Protein AF-A0AAN6HZF4-F1 (afdb_monomer_lite)

Organism: NCBI:txid1937702

Radius of gyration: 32.24 Å; chains: 1; bounding box: 110×64×108 Å

Sequence (329 aa):
MVSFNEAPDESIRSPLPLLNNVYRYNRVNWYTASTEGLGLKGPAIITQFLGGPSRDYDQGYIKAQPYGSSFNTFAFEVNYFDTIMKFSISAVALVAAKASAITFYASNSSTALEEFAVSGVTGWSNPQFASIYHTCNETNARMIRAGLKDSLEAAAYARARLTEYGKDDEIYERWFGNGSIYEVIGTIDWLVEASKDSLLYRCDDIDGECAANPTTYPGYHREDASGETVICDLFYTSKKPLANMCFDGSIVSTGPKHYAGIDLLHRYLHVPYMSSDGYIAEYFEELDEILDVAQTNSSFAVRNVDSFLYYIAEVYSEAVIPGGCLGDL

Structure (mmCIF, N/CA/C/O backbone):
data_AF-A0AAN6HZF4-F1
#
_entry.id   AF-A0AAN6HZF4-F1
#
loop_
_atom_site.group_PDB
_atom_site.id
_atom_site.type_symbol
_atom_site.label_atom_id
_atom_site.label_alt_id
_atom_site.label_comp_id
_atom_site.label_asym_id
_atom_site.label_entity_id
_atom_site.label_seq_id
_atom_site.pdbx_PDB_ins_code
_atom_site.Cartn_x
_atom_site.Cartn_y
_atom_site.Cartn_z
_atom_site.occupancy
_atom_site.B_iso_or_equiv
_atom_site.auth_seq_id
_atom_site.auth_comp_id
_atom_site.auth_asym_id
_atom_site.auth_atom_id
_atom_site.pdbx_PDB_model_num
ATOM 1 N N . MET A 1 1 ? 18.251 -20.181 61.424 1.00 44.09 1 MET A N 1
ATOM 2 C CA . MET A 1 1 ? 16.999 -20.953 61.570 1.00 44.09 1 MET A CA 1
ATOM 3 C C . MET A 1 1 ? 15.857 -19.978 61.781 1.00 44.09 1 MET A C 1
ATOM 5 O O . MET A 1 1 ? 15.676 -19.575 62.914 1.00 44.09 1 MET A O 1
ATOM 9 N N . VAL A 1 2 ? 15.153 -19.581 60.718 1.00 29.42 2 VAL A N 1
ATOM 10 C CA . VAL A 1 2 ? 13.704 -19.298 60.690 1.00 29.42 2 VAL A CA 1
ATOM 11 C C . VAL A 1 2 ? 13.282 -19.431 59.220 1.00 29.42 2 VAL A C 1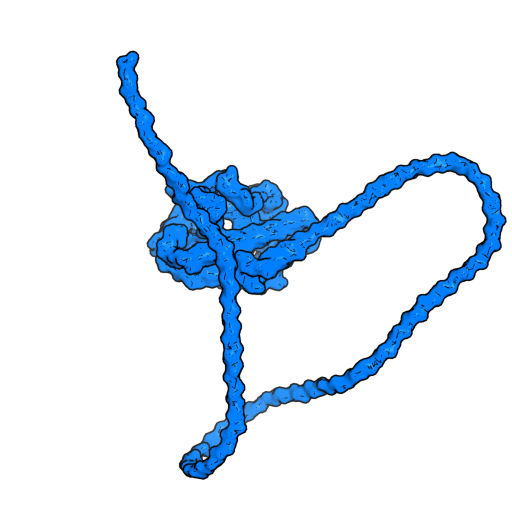
ATOM 13 O O . VAL A 1 2 ? 13.991 -18.976 58.328 1.00 29.42 2 VAL A O 1
ATOM 16 N N . SER A 1 3 ? 12.185 -20.156 59.029 1.00 28.75 3 SER A N 1
ATOM 17 C CA . SER A 1 3 ? 11.514 -20.564 57.793 1.00 28.75 3 SER A CA 1
ATOM 18 C C . SER A 1 3 ? 10.677 -19.437 57.181 1.00 28.75 3 SER A C 1
ATOM 20 O O . SER A 1 3 ? 10.137 -18.644 57.945 1.00 28.75 3 SER A O 1
ATOM 22 N N . PHE A 1 4 ? 10.479 -19.450 55.857 1.00 31.61 4 PHE A N 1
ATOM 23 C CA . PHE A 1 4 ? 9.214 -19.039 55.236 1.00 31.61 4 PHE A CA 1
ATOM 24 C C . PHE A 1 4 ? 8.915 -19.890 53.987 1.00 31.61 4 PHE A C 1
ATOM 26 O O . PHE A 1 4 ? 9.525 -19.720 52.939 1.00 31.61 4 PHE A O 1
ATOM 33 N N . ASN A 1 5 ? 7.983 -20.824 54.192 1.00 30.45 5 ASN A N 1
ATOM 34 C CA . ASN A 1 5 ? 6.834 -21.220 53.368 1.00 30.45 5 ASN A CA 1
ATOM 35 C C . ASN A 1 5 ? 6.983 -21.386 51.845 1.00 30.45 5 ASN A C 1
ATOM 37 O O . ASN A 1 5 ? 6.951 -20.421 51.087 1.00 30.45 5 ASN A O 1
ATOM 41 N N . GLU A 1 6 ? 6.929 -22.653 51.426 1.00 34.47 6 GLU A N 1
ATOM 42 C CA . GLU A 1 6 ? 6.358 -23.097 50.152 1.00 34.47 6 GLU A CA 1
ATOM 43 C C . GLU 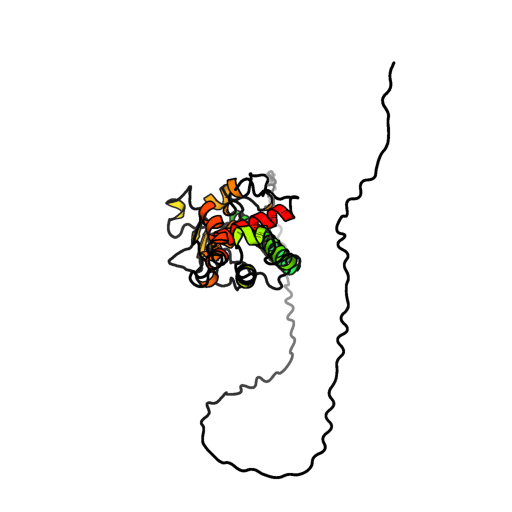A 1 6 ? 4.821 -23.152 50.237 1.00 34.47 6 GLU A C 1
ATOM 45 O O . GLU A 1 6 ? 4.259 -23.602 51.239 1.00 34.47 6 GLU A O 1
ATOM 50 N N . ALA A 1 7 ? 4.155 -22.732 49.160 1.00 36.69 7 ALA A N 1
ATOM 51 C CA . ALA A 1 7 ? 2.779 -23.068 48.784 1.00 36.69 7 ALA A CA 1
ATOM 52 C C . ALA A 1 7 ? 2.606 -22.845 47.258 1.00 36.69 7 ALA A C 1
ATOM 54 O O . ALA A 1 7 ? 3.409 -22.115 46.676 1.00 36.69 7 ALA A O 1
ATOM 55 N N . PRO A 1 8 ? 1.640 -23.514 46.598 1.00 40.09 8 PRO A N 1
ATOM 56 C CA . PRO A 1 8 ? 1.936 -24.272 45.383 1.00 40.09 8 PRO A CA 1
ATOM 57 C C . PRO A 1 8 ? 1.378 -23.702 44.066 1.00 40.09 8 PRO A C 1
ATOM 59 O O . PRO A 1 8 ? 0.510 -22.838 44.039 1.00 40.09 8 PRO A O 1
ATOM 62 N N . ASP A 1 9 ? 1.918 -24.288 42.996 1.00 35.44 9 ASP A N 1
ATOM 63 C CA . ASP A 1 9 ? 1.442 -24.441 41.615 1.00 35.44 9 ASP A CA 1
ATOM 64 C C . ASP A 1 9 ? -0.086 -24.336 41.401 1.00 35.44 9 ASP A C 1
ATOM 66 O O . ASP A 1 9 ? -0.850 -25.190 41.857 1.00 35.44 9 ASP A O 1
ATOM 70 N N . GLU A 1 10 ? -0.510 -23.328 40.629 1.00 34.62 10 GLU A N 1
ATOM 71 C CA . GLU A 1 10 ? -1.801 -23.298 39.934 1.00 34.62 10 GLU A CA 1
ATOM 72 C C . GLU A 1 10 ? -1.591 -23.068 38.430 1.00 34.62 10 GLU A C 1
ATOM 74 O O . GLU A 1 10 ? -1.448 -21.954 37.930 1.00 34.62 10 GLU A O 1
ATOM 79 N N . SER A 1 11 ? -1.576 -24.190 37.715 1.00 31.80 11 SER A N 1
ATOM 80 C CA . SER A 1 11 ? -2.191 -24.440 36.410 1.00 31.80 11 SER A CA 1
ATOM 81 C C . SER A 1 11 ? -2.339 -23.265 35.433 1.00 31.80 11 SER A C 1
ATOM 83 O O . SER A 1 11 ? -3.297 -22.491 35.453 1.00 31.80 11 SER A O 1
ATOM 85 N N . ILE A 1 12 ? -1.464 -23.302 34.434 1.00 36.44 12 ILE A N 1
ATOM 86 C CA . ILE A 1 12 ? -1.626 -22.726 33.102 1.00 36.44 12 ILE A CA 1
ATOM 87 C C . ILE A 1 12 ? -2.965 -23.184 32.491 1.00 36.44 12 ILE A C 1
ATOM 89 O O . ILE A 1 12 ? -3.177 -24.375 32.249 1.00 36.44 12 ILE A O 1
ATOM 93 N N . ARG A 1 13 ? -3.853 -22.235 32.180 1.00 31.75 13 ARG A N 1
ATOM 94 C CA . ARG A 1 13 ? -4.920 -22.403 31.182 1.00 31.75 13 ARG A CA 1
ATOM 95 C C . ARG A 1 13 ? -4.935 -21.208 30.239 1.00 31.75 13 ARG A C 1
ATOM 97 O O . ARG A 1 13 ? -5.614 -20.217 30.473 1.00 31.75 13 ARG A O 1
ATOM 104 N N . SER A 1 14 ? -4.189 -21.341 29.155 1.00 36.09 14 SER A N 1
ATOM 105 C CA . SER A 1 14 ? -4.393 -20.599 27.917 1.00 36.09 14 SER A CA 1
ATOM 106 C C . SER A 1 14 ? -5.521 -21.262 27.112 1.00 36.09 14 SER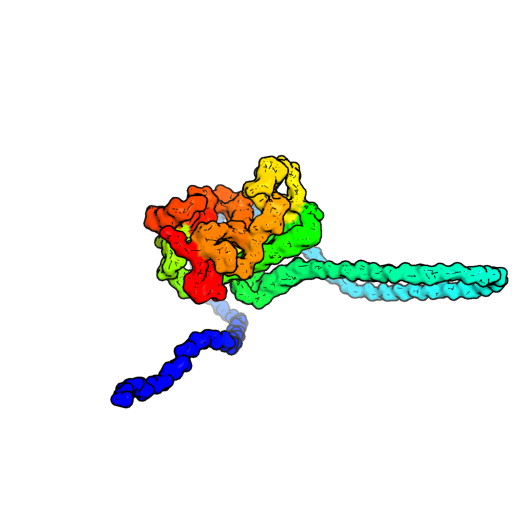 A C 1
ATOM 108 O O . SER A 1 14 ? -5.508 -22.485 26.946 1.00 36.09 14 SER A O 1
ATOM 110 N N . PRO A 1 15 ? -6.497 -20.512 26.576 1.00 33.16 15 PRO A N 1
ATOM 111 C CA . PRO A 1 15 ? -7.314 -21.003 25.482 1.00 33.16 15 PRO A CA 1
ATOM 112 C C . PRO A 1 15 ? -6.646 -20.629 24.151 1.00 33.16 15 PRO A C 1
ATOM 114 O O . PRO A 1 15 ? -6.634 -19.474 23.740 1.00 33.16 15 PRO A O 1
ATOM 117 N N . LEU A 1 16 ? -6.083 -21.634 23.482 1.00 38.75 16 LEU A N 1
ATOM 118 C CA . LEU A 1 16 ? -5.832 -21.611 22.040 1.00 38.75 16 LEU A CA 1
ATOM 119 C C . LEU A 1 16 ? -7.183 -21.610 21.299 1.00 38.75 16 LEU A C 1
ATOM 121 O O . LEU A 1 16 ? -8.041 -22.429 21.651 1.00 38.75 16 LEU A O 1
ATOM 125 N N . PRO A 1 17 ? -7.382 -20.814 20.236 1.00 37.31 17 PRO A N 1
ATOM 126 C CA . PRO A 1 17 ? -8.466 -21.062 19.299 1.00 37.31 17 PRO A CA 1
ATOM 127 C C . PRO A 1 17 ? -8.110 -22.274 18.433 1.00 37.31 17 PRO A C 1
ATOM 129 O O . PRO A 1 17 ? -7.200 -22.247 17.606 1.00 37.31 17 PRO A O 1
ATOM 132 N N . LEU A 1 18 ? -8.838 -23.368 18.643 1.00 33.16 18 LEU A N 1
ATOM 133 C CA . LEU A 1 18 ? -8.865 -24.510 17.738 1.00 33.16 18 LEU A CA 1
ATOM 134 C C . LEU A 1 18 ? -9.631 -24.119 16.468 1.00 33.16 18 LEU A C 1
ATOM 136 O O . LEU A 1 18 ? -10.845 -23.917 16.510 1.00 33.16 18 LEU A O 1
ATOM 140 N N . LEU A 1 19 ? -8.931 -24.087 15.334 1.00 37.03 19 LEU A N 1
ATOM 141 C CA . LEU A 1 19 ? -9.519 -24.162 13.996 1.00 37.03 19 LEU A CA 1
ATOM 142 C C . LEU A 1 19 ? -10.233 -25.514 13.836 1.00 37.03 19 LEU A C 1
ATOM 144 O O . LEU A 1 19 ? -9.650 -26.498 13.383 1.00 37.03 19 LEU A O 1
ATOM 148 N N . ASN A 1 20 ? -11.506 -25.576 14.229 1.00 31.38 20 ASN A N 1
ATOM 149 C CA . ASN A 1 20 ? -12.375 -26.704 13.918 1.00 31.38 20 ASN A CA 1
ATOM 150 C C . ASN A 1 20 ? -13.199 -26.398 12.666 1.00 31.38 20 ASN A C 1
ATOM 152 O O . ASN A 1 20 ? -14.184 -25.664 12.698 1.00 31.38 20 ASN A O 1
ATOM 156 N N . ASN A 1 21 ? -12.797 -27.047 11.574 1.00 35.34 21 ASN A N 1
ATOM 157 C CA . ASN A 1 21 ? -13.601 -27.269 10.382 1.00 35.34 21 ASN A CA 1
ATOM 158 C C . ASN A 1 21 ? -14.982 -27.828 10.756 1.00 35.34 21 ASN A C 1
ATOM 160 O O . ASN A 1 21 ? -15.100 -28.976 11.187 1.00 35.34 21 ASN A O 1
ATOM 164 N N . VAL A 1 22 ? -16.039 -27.055 10.509 1.00 30.86 22 VAL A N 1
ATOM 165 C CA . VAL A 1 22 ? -17.407 -27.575 10.445 1.00 30.86 22 VAL A CA 1
ATOM 166 C C . VAL A 1 22 ? -17.915 -27.394 9.021 1.00 30.86 22 VAL A C 1
ATOM 168 O O . VAL A 1 22 ? -18.481 -26.367 8.660 1.00 30.86 22 VAL A O 1
ATOM 171 N N . TYR A 1 23 ? -17.748 -28.441 8.213 1.00 31.12 23 TYR A N 1
ATOM 172 C CA . TYR A 1 23 ? -18.509 -28.620 6.982 1.00 31.12 23 TYR A CA 1
ATOM 173 C C . TYR A 1 23 ? -19.996 -28.757 7.339 1.00 31.12 23 TYR A C 1
ATOM 175 O O . TYR A 1 23 ? -20.452 -29.829 7.742 1.00 31.12 23 TYR A O 1
ATOM 183 N N . ARG A 1 24 ? -20.782 -27.686 7.180 1.00 29.70 24 ARG A N 1
ATOM 184 C CA . ARG A 1 24 ? -22.242 -27.807 7.072 1.00 29.70 24 ARG A CA 1
ATOM 185 C C . ARG A 1 24 ? -22.619 -27.959 5.604 1.00 29.70 24 ARG A C 1
ATOM 187 O O . ARG A 1 24 ? -22.623 -27.002 4.841 1.00 29.70 24 ARG A O 1
ATOM 194 N N . TYR A 1 25 ? -22.973 -29.187 5.236 1.00 27.08 25 TYR A N 1
ATOM 195 C CA . TYR A 1 25 ? -23.724 -29.493 4.023 1.00 27.08 25 TYR A CA 1
ATOM 196 C C . TYR A 1 25 ? -25.057 -28.729 4.032 1.00 27.08 25 TYR A C 1
ATOM 198 O O . TYR A 1 25 ? -25.969 -29.083 4.783 1.00 27.08 25 TYR A O 1
ATOM 206 N N . ASN A 1 26 ? -25.204 -27.724 3.168 1.00 29.44 26 ASN A N 1
ATOM 207 C CA . ASN A 1 26 ? -26.518 -27.188 2.831 1.00 29.44 26 ASN A CA 1
ATOM 208 C C . ASN A 1 26 ? -27.171 -28.094 1.781 1.00 29.44 26 ASN A C 1
ATOM 210 O O . ASN A 1 26 ? -26.765 -28.143 0.621 1.00 29.44 26 ASN A O 1
ATOM 214 N N . ARG A 1 27 ? -28.203 -28.829 2.210 1.00 26.70 27 ARG A N 1
ATOM 215 C CA . ARG A 1 27 ? -29.160 -29.495 1.321 1.00 26.70 27 ARG A CA 1
ATOM 216 C C . ARG A 1 27 ? -29.981 -28.424 0.603 1.00 26.70 27 ARG A C 1
ATOM 218 O O . ARG A 1 27 ? -30.815 -27.770 1.222 1.00 26.70 27 ARG A O 1
ATOM 225 N N . VAL A 1 28 ? -29.766 -28.278 -0.700 1.00 28.56 28 VAL A N 1
ATOM 226 C CA . VAL A 1 28 ? -30.665 -27.535 -1.588 1.00 28.56 28 VAL A CA 1
ATOM 227 C C . VAL A 1 28 ? -31.880 -28.421 -1.865 1.00 28.56 28 VAL A C 1
ATOM 229 O O . VAL A 1 28 ? -31.771 -29.444 -2.540 1.00 28.56 28 VAL A O 1
ATOM 232 N N . ASN A 1 29 ? -33.036 -28.050 -1.311 1.00 26.30 29 ASN A N 1
ATOM 233 C CA . ASN A 1 29 ? -34.317 -28.628 -1.707 1.00 26.30 29 ASN A CA 1
ATOM 234 C C . ASN A 1 29 ? -34.772 -27.963 -3.007 1.00 26.30 29 ASN A C 1
ATOM 236 O O . ASN A 1 29 ? -35.080 -26.773 -3.037 1.00 26.30 29 ASN A O 1
ATOM 240 N N . TRP A 1 30 ? -34.824 -28.756 -4.071 1.00 25.97 30 TRP A N 1
ATOM 241 C CA . TRP A 1 30 ? -35.459 -28.397 -5.330 1.00 25.97 30 TRP A CA 1
ATOM 242 C C . TRP A 1 30 ? -36.979 -28.475 -5.162 1.00 25.97 30 TRP A C 1
ATOM 244 O O . TRP A 1 30 ? -37.512 -29.555 -4.917 1.00 25.97 30 TRP A O 1
ATOM 254 N N . TYR A 1 31 ? -37.683 -27.354 -5.318 1.00 27.58 31 TYR A N 1
ATOM 255 C CA . TYR A 1 31 ? -39.117 -27.373 -5.598 1.00 27.58 31 TYR A CA 1
ATOM 256 C C . TYR A 1 31 ? -39.317 -27.254 -7.109 1.00 27.58 31 TYR A C 1
ATOM 258 O O . TYR A 1 31 ? -39.069 -26.212 -7.710 1.00 27.58 31 TYR A O 1
ATOM 266 N N . THR A 1 32 ? -39.760 -28.347 -7.724 1.00 29.91 32 THR A N 1
ATOM 267 C CA . THR A 1 32 ? -40.289 -28.380 -9.088 1.00 29.91 32 THR A CA 1
ATOM 268 C C . THR A 1 32 ? -41.723 -27.854 -9.081 1.00 29.91 32 THR A C 1
ATOM 270 O O . THR A 1 32 ? -42.594 -28.466 -8.466 1.00 29.91 32 THR A O 1
ATOM 273 N N . ALA A 1 33 ? -41.986 -26.742 -9.771 1.00 29.02 33 ALA A N 1
ATOM 274 C CA . ALA A 1 33 ? -43.347 -26.288 -10.050 1.00 29.02 33 ALA A CA 1
ATOM 275 C C . ALA A 1 33 ? -43.872 -26.999 -11.307 1.00 29.02 33 ALA A C 1
ATOM 277 O O . ALA A 1 33 ? -43.337 -26.822 -12.402 1.00 29.02 33 ALA A O 1
ATOM 278 N N . SER A 1 34 ? -44.902 -27.827 -11.135 1.00 27.73 34 SER A N 1
ATOM 279 C CA . SER A 1 34 ? -45.641 -28.486 -12.210 1.00 27.73 34 SER A CA 1
ATOM 280 C C . SER A 1 34 ? -46.669 -27.540 -12.831 1.00 27.73 34 SER A C 1
ATOM 282 O O . SER A 1 34 ? -47.425 -26.874 -12.125 1.00 27.73 34 SER A O 1
ATOM 284 N N . THR A 1 35 ? -46.738 -27.525 -14.158 1.00 29.91 35 THR A N 1
ATOM 285 C CA . THR A 1 35 ? -47.794 -26.866 -14.930 1.00 29.91 35 THR A CA 1
ATOM 286 C C . THR A 1 35 ? -49.077 -27.692 -14.911 1.00 29.91 35 THR A C 1
ATOM 288 O O . THR A 1 35 ? -49.128 -28.751 -15.532 1.00 29.91 35 THR A O 1
ATOM 291 N N . GLU A 1 36 ? -50.129 -27.169 -14.289 1.00 32.62 36 GLU A N 1
ATOM 292 C CA . GLU A 1 36 ? -51.509 -27.573 -14.561 1.00 32.62 36 GLU A CA 1
ATOM 293 C C . GLU A 1 36 ? -52.326 -26.335 -14.935 1.00 32.62 36 GLU A C 1
ATOM 295 O O . GLU A 1 36 ? -52.399 -25.355 -14.195 1.00 32.62 36 GLU A O 1
ATOM 300 N N . GLY A 1 37 ? -52.894 -26.369 -16.139 1.00 28.27 37 GLY A N 1
ATOM 301 C CA . GLY A 1 37 ? -53.805 -25.353 -16.636 1.00 28.27 37 GLY A CA 1
ATOM 302 C C . GLY A 1 37 ? -55.251 -25.734 -16.370 1.00 28.27 37 GLY A C 1
ATOM 303 O O . GLY A 1 37 ? -55.625 -26.878 -16.582 1.00 28.27 37 GLY A O 1
ATOM 304 N N . LEU A 1 38 ? -56.076 -24.751 -16.017 1.00 32.28 38 LEU A N 1
ATOM 305 C CA . LEU A 1 38 ? -57.521 -24.759 -16.232 1.00 32.28 38 LEU A CA 1
ATOM 306 C C . LEU A 1 38 ? -57.975 -23.306 -16.423 1.00 32.28 38 LEU A C 1
ATOM 308 O O . LEU A 1 38 ? -57.686 -22.436 -15.606 1.00 32.28 38 LEU A O 1
ATOM 312 N N . GLY A 1 39 ? -58.644 -23.038 -17.545 1.00 27.47 39 GLY A N 1
ATOM 313 C CA . GLY A 1 39 ? -59.206 -21.727 -17.860 1.00 27.47 39 GLY A CA 1
ATOM 314 C C . GLY A 1 39 ? -60.565 -21.479 -17.202 1.00 27.47 39 GLY A C 1
ATOM 315 O O . GLY A 1 39 ? -61.190 -22.406 -16.699 1.00 27.47 39 GLY A O 1
ATOM 316 N N . LEU A 1 40 ? -61.035 -20.226 -17.278 1.00 30.23 40 LEU A N 1
ATOM 317 C CA . LEU A 1 40 ? -62.327 -19.808 -17.860 1.00 30.23 40 LEU A CA 1
ATOM 318 C C . LEU A 1 40 ? -62.657 -18.323 -17.533 1.00 30.23 40 LEU A C 1
ATOM 320 O O . LEU A 1 40 ? -62.813 -17.950 -16.380 1.00 30.23 40 LEU A O 1
ATOM 324 N N . LYS A 1 41 ? -62.857 -17.540 -18.610 1.00 30.44 41 LYS A N 1
ATOM 325 C CA . LYS A 1 41 ? -63.897 -16.504 -18.872 1.00 30.44 41 LYS A CA 1
ATOM 326 C C . LYS A 1 41 ? -64.022 -15.204 -18.023 1.00 30.44 41 LYS A C 1
ATOM 328 O O . LYS A 1 41 ? -64.823 -15.163 -17.105 1.00 30.44 41 LYS A O 1
ATOM 333 N N . GLY A 1 42 ? -63.404 -14.121 -18.544 1.00 29.27 42 GLY A N 1
ATOM 334 C CA . GLY A 1 42 ? -63.953 -12.775 -18.914 1.00 29.27 42 GLY A CA 1
ATOM 335 C C . GLY A 1 42 ? -64.619 -11.830 -17.875 1.00 29.27 42 GLY A C 1
ATOM 336 O O . GLY A 1 42 ? -64.913 -12.272 -16.774 1.00 29.27 42 GLY A O 1
ATOM 337 N N . PRO A 1 43 ? -64.964 -10.555 -18.225 1.00 40.94 43 PRO A N 1
ATOM 338 C CA . PRO A 1 43 ? -64.612 -9.761 -19.417 1.00 40.94 43 PRO A CA 1
ATOM 339 C C . PRO A 1 43 ? -64.012 -8.342 -19.152 1.00 40.94 43 PRO A C 1
ATOM 341 O O . PRO A 1 43 ? -64.235 -7.724 -18.121 1.00 40.94 43 PRO A O 1
ATOM 344 N N . ALA A 1 44 ? -63.308 -7.846 -20.181 1.00 29.67 44 ALA A N 1
ATOM 345 C CA . ALA A 1 44 ? -63.183 -6.469 -20.701 1.00 29.67 44 ALA A CA 1
ATOM 346 C C . ALA A 1 44 ? -63.014 -5.242 -19.773 1.00 29.67 44 ALA A C 1
ATOM 348 O O . ALA A 1 44 ? -63.970 -4.816 -19.138 1.00 29.67 44 ALA A O 1
ATOM 349 N N . ILE A 1 45 ? -61.896 -4.515 -19.958 1.00 29.22 45 ILE A N 1
ATOM 350 C CA . ILE A 1 45 ? -61.911 -3.058 -20.209 1.00 29.22 45 ILE A CA 1
ATOM 351 C C . ILE A 1 45 ? -60.939 -2.738 -21.357 1.00 29.22 45 ILE A C 1
ATOM 353 O O . ILE A 1 45 ? -59.800 -3.195 -21.383 1.00 29.22 45 ILE A O 1
ATOM 357 N N . ILE A 1 46 ? -61.451 -1.975 -22.321 1.00 28.25 46 ILE A N 1
ATOM 358 C CA . ILE A 1 46 ? -60.782 -1.420 -23.498 1.00 28.25 46 ILE A CA 1
ATOM 359 C C . ILE A 1 46 ? -60.193 -0.058 -23.120 1.00 28.25 46 ILE A C 1
ATOM 361 O O . ILE A 1 46 ? -60.954 0.810 -22.700 1.00 28.25 46 ILE A O 1
ATOM 365 N N . THR A 1 47 ? -58.911 0.172 -23.415 1.00 31.44 47 THR A N 1
ATOM 366 C CA . THR A 1 47 ? -58.454 1.485 -23.898 1.00 31.44 47 THR A CA 1
ATOM 367 C C . THR A 1 47 ? -57.320 1.306 -24.906 1.00 31.44 47 THR A C 1
ATOM 369 O O . THR A 1 47 ? -56.517 0.381 -24.825 1.00 31.44 47 THR A O 1
ATOM 372 N N . GLN A 1 48 ? -57.340 2.166 -25.912 1.00 30.97 48 GLN A N 1
ATOM 373 C CA . GLN A 1 48 ? -56.729 2.047 -27.228 1.00 30.97 48 GLN A CA 1
ATOM 374 C C . GLN A 1 48 ? -55.557 3.035 -27.388 1.00 30.97 48 GLN A C 1
ATOM 376 O O . GLN A 1 48 ? -55.685 4.156 -26.910 1.00 30.97 48 GLN A O 1
ATOM 381 N N . PHE A 1 49 ? -54.539 2.627 -28.171 1.00 27.34 49 PHE A N 1
ATOM 382 C CA . PHE A 1 49 ? -53.589 3.428 -28.988 1.00 27.34 49 PHE A CA 1
ATOM 383 C C . PHE A 1 49 ? -52.656 4.429 -28.249 1.00 27.34 49 PHE A C 1
ATOM 385 O O . PHE A 1 49 ? -53.053 5.067 -27.291 1.00 27.34 49 PHE A O 1
ATOM 392 N N . LEU A 1 50 ? -51.373 4.635 -28.584 1.00 30.30 50 LEU A N 1
ATOM 393 C CA . LEU A 1 50 ? -50.635 4.772 -29.857 1.00 30.30 50 LEU A CA 1
ATOM 394 C C . LEU A 1 50 ? -49.163 4.338 -29.596 1.00 30.30 50 LEU A C 1
ATOM 396 O O . LEU A 1 50 ? -48.645 4.625 -28.526 1.00 30.30 50 LEU A O 1
ATOM 400 N N . GLY A 1 51 ? -48.478 3.550 -30.432 1.00 28.05 51 GLY A N 1
ATOM 401 C CA . GLY A 1 51 ? -47.753 4.011 -31.629 1.00 28.05 51 GLY A CA 1
ATOM 402 C C . GLY A 1 51 ? -46.222 3.932 -31.412 1.00 28.05 51 GLY A C 1
ATOM 403 O O . GLY A 1 51 ? -45.705 4.633 -30.555 1.00 28.05 51 GLY A O 1
ATOM 404 N N . GLY A 1 52 ? -45.528 3.041 -32.143 1.00 26.48 52 GLY A N 1
ATOM 405 C CA . GLY A 1 52 ? -44.076 2.753 -32.048 1.00 26.48 52 GLY A CA 1
ATOM 406 C C . GLY A 1 52 ? -43.142 3.823 -32.669 1.00 26.48 52 GLY A C 1
ATOM 407 O O . GLY A 1 52 ? -43.557 4.978 -32.719 1.00 26.48 52 GLY A O 1
ATOM 408 N N . PRO A 1 53 ? -41.919 3.504 -33.177 1.00 36.12 53 PRO A N 1
ATOM 409 C CA . PRO A 1 53 ? -41.454 2.198 -33.653 1.00 36.12 53 PRO A CA 1
ATOM 410 C C . PRO A 1 53 ? -40.117 1.677 -33.080 1.00 36.12 53 PRO A C 1
ATOM 412 O O . PRO A 1 53 ? -39.271 2.389 -32.545 1.00 36.12 53 PRO A O 1
ATOM 415 N N . SER A 1 54 ? -39.985 0.372 -33.289 1.00 28.28 54 SER A N 1
ATOM 416 C CA . SER A 1 54 ? -38.878 -0.560 -33.106 1.00 28.28 54 SER A CA 1
ATOM 417 C C . SER A 1 54 ? -37.641 -0.283 -33.971 1.00 28.28 54 SER A C 1
ATOM 419 O O . SER A 1 54 ? -37.750 0.227 -35.087 1.00 28.28 54 SER A O 1
ATOM 421 N N . ARG A 1 55 ? -36.476 -0.752 -33.503 1.00 32.44 55 ARG A N 1
ATOM 422 C CA . ARG A 1 55 ? -35.356 -1.161 -34.362 1.00 32.44 55 ARG A CA 1
ATOM 423 C C . ARG A 1 55 ? -34.927 -2.587 -34.028 1.00 32.44 55 ARG A C 1
ATOM 425 O O . ARG A 1 55 ? -34.853 -2.961 -32.860 1.00 32.44 55 ARG A O 1
ATOM 432 N N . ASP A 1 56 ? -34.727 -3.331 -35.106 1.00 28.84 56 ASP A N 1
ATOM 433 C CA . ASP A 1 56 ? -34.522 -4.768 -35.218 1.00 28.84 56 ASP A CA 1
ATOM 434 C C . ASP A 1 56 ? -33.260 -5.288 -34.518 1.00 28.84 56 ASP A C 1
ATOM 436 O O . ASP A 1 56 ? -32.187 -4.692 -34.609 1.00 28.84 56 ASP A O 1
ATOM 440 N N . TYR A 1 57 ? -33.405 -6.456 -33.889 1.00 30.31 57 TYR A N 1
ATOM 441 C CA . TYR A 1 57 ? -32.317 -7.378 -33.573 1.00 30.31 57 TYR A CA 1
ATOM 442 C C . TYR A 1 57 ? -32.353 -8.513 -34.597 1.00 30.31 57 TYR A C 1
ATOM 444 O O . TYR A 1 57 ? -33.320 -9.274 -34.645 1.00 30.31 57 TYR A O 1
ATOM 452 N N . ASP A 1 58 ? -31.296 -8.622 -35.397 1.00 30.80 58 ASP A N 1
ATOM 453 C CA . ASP A 1 58 ? -31.136 -9.681 -36.388 1.00 30.80 58 ASP A CA 1
ATOM 454 C C . ASP A 1 58 ? -30.586 -10.953 -35.716 1.00 30.80 58 ASP A C 1
ATOM 456 O O . ASP A 1 58 ? -29.544 -10.940 -35.054 1.00 30.80 58 ASP A O 1
ATOM 460 N N . GLN A 1 59 ? -31.322 -12.058 -35.856 1.00 31.11 59 GLN A N 1
ATOM 461 C CA . GLN A 1 59 ? -30.972 -13.384 -35.348 1.00 31.11 59 GLN A CA 1
ATOM 462 C C . GLN A 1 59 ? -30.104 -14.136 -36.367 1.00 31.11 59 GLN A C 1
ATOM 464 O O . GLN A 1 59 ? -30.595 -14.623 -37.385 1.00 31.11 59 GLN A O 1
ATOM 469 N N . GLY A 1 60 ? -28.820 -14.314 -36.053 1.00 28.56 60 GLY A N 1
ATOM 470 C CA . GLY A 1 60 ? -27.922 -15.220 -36.770 1.00 28.56 60 GLY A CA 1
ATOM 471 C C . GLY A 1 60 ? -27.922 -16.625 -36.162 1.00 28.56 60 GLY A C 1
ATOM 472 O O . GLY A 1 60 ? -27.314 -16.860 -35.122 1.00 28.56 60 GLY A O 1
ATOM 473 N N . TYR A 1 61 ? -28.583 -17.572 -36.828 1.00 28.92 61 TYR A N 1
ATOM 474 C CA . TYR A 1 61 ? -28.541 -19.005 -36.522 1.00 28.92 61 TYR A CA 1
ATOM 475 C C . TYR A 1 61 ? -27.183 -19.615 -36.916 1.00 28.92 61 TYR A C 1
ATOM 477 O O . TYR A 1 61 ? -26.847 -19.650 -38.100 1.00 28.92 61 TYR A O 1
ATOM 485 N N . ILE A 1 62 ? -26.443 -20.189 -35.960 1.00 30.42 62 ILE A N 1
ATOM 486 C CA . ILE A 1 62 ? -25.294 -21.065 -36.243 1.00 30.42 62 ILE A CA 1
ATOM 487 C C . ILE A 1 62 ? -25.755 -22.524 -36.163 1.00 30.42 62 ILE A C 1
ATOM 489 O O . ILE A 1 62 ? -26.124 -23.032 -35.105 1.00 30.42 62 ILE A O 1
ATOM 493 N N . LYS A 1 63 ? -25.741 -23.202 -37.317 1.00 29.98 63 LYS A N 1
ATOM 494 C CA . LYS A 1 63 ? -25.929 -24.651 -37.442 1.00 29.98 63 LYS A CA 1
ATOM 495 C C . LYS A 1 63 ? -24.653 -25.385 -37.025 1.00 29.98 63 LYS A C 1
ATOM 497 O O . LYS A 1 63 ? -23.589 -25.132 -37.579 1.00 29.98 63 LYS A O 1
ATOM 502 N N . ALA A 1 64 ? -24.799 -26.357 -36.130 1.00 28.05 64 ALA A N 1
ATOM 503 C CA . ALA A 1 64 ? -23.799 -27.382 -35.855 1.00 28.05 64 ALA A CA 1
ATOM 504 C C . ALA A 1 64 ? -23.901 -28.542 -36.869 1.00 28.05 64 ALA A C 1
ATOM 506 O O . ALA A 1 64 ? -25.000 -29.016 -37.175 1.00 28.05 64 ALA A O 1
ATOM 507 N N . GLN A 1 65 ? -22.754 -29.033 -37.345 1.00 30.58 65 GLN A N 1
ATOM 508 C CA . GLN A 1 65 ? -22.592 -30.347 -37.983 1.00 30.58 65 GLN A CA 1
ATOM 509 C C . GLN A 1 65 ? -21.240 -30.975 -37.564 1.00 30.58 65 GLN A C 1
ATOM 511 O O . GLN A 1 65 ? -20.323 -30.229 -37.217 1.00 30.58 65 GLN A O 1
ATOM 516 N N . PRO A 1 66 ? -21.119 -32.319 -37.543 1.00 36.28 66 PRO A N 1
ATOM 517 C CA . PRO A 1 66 ? -20.203 -33.038 -36.654 1.00 36.28 66 PRO A CA 1
ATOM 518 C C . PRO A 1 66 ? -18.988 -33.701 -37.340 1.00 36.28 66 PRO A C 1
ATOM 520 O O . PRO A 1 66 ? -18.990 -33.938 -38.542 1.00 36.28 66 PRO A O 1
ATOM 523 N N . TYR A 1 67 ? -17.996 -34.034 -36.499 1.00 29.70 67 TYR A N 1
ATOM 524 C CA . TYR A 1 67 ? -16.984 -35.109 -36.557 1.00 29.70 67 TYR A CA 1
ATOM 525 C C . TYR A 1 67 ? -16.457 -35.624 -37.915 1.00 29.70 67 TYR A C 1
ATOM 527 O O . TYR A 1 67 ? -17.165 -36.267 -38.683 1.00 29.70 67 TYR A O 1
ATOM 535 N N . GLY A 1 68 ? -15.132 -35.536 -38.086 1.00 28.31 68 GLY A N 1
ATOM 536 C CA . GLY A 1 68 ? -14.370 -36.302 -39.076 1.00 28.31 68 GLY A CA 1
ATOM 537 C C . GLY A 1 68 ? -12.891 -36.404 -38.696 1.00 28.31 68 GLY A C 1
ATOM 538 O O . GLY A 1 68 ? -12.144 -35.440 -38.801 1.00 28.31 68 GLY A O 1
ATOM 539 N N . SER A 1 69 ? -12.492 -37.576 -38.213 1.00 30.97 69 SER A N 1
ATOM 540 C CA . SER A 1 69 ? -11.138 -37.983 -37.828 1.00 30.97 69 SER A CA 1
ATOM 541 C C . SER A 1 69 ? -10.241 -38.297 -39.031 1.00 30.97 69 SER A C 1
ATOM 543 O O . SER A 1 69 ? -10.650 -39.067 -39.898 1.00 30.97 69 SER A O 1
ATOM 545 N N . SER A 1 70 ? -8.982 -37.852 -39.012 1.00 30.64 70 SER A N 1
ATOM 546 C CA . SER A 1 70 ? -7.903 -38.474 -39.796 1.00 30.64 70 SER A CA 1
ATOM 547 C C . SER A 1 70 ? -6.540 -38.239 -39.136 1.00 30.64 70 SER A C 1
ATOM 549 O O . SER A 1 70 ? -6.025 -37.122 -39.130 1.00 30.64 70 SER A O 1
ATOM 551 N N . PHE A 1 71 ? -5.971 -39.307 -38.575 1.00 30.83 71 PHE A N 1
ATOM 552 C CA . PHE A 1 71 ? -4.580 -39.391 -38.135 1.00 30.83 71 PHE A CA 1
ATOM 553 C C . PHE A 1 71 ? -3.692 -39.677 -39.353 1.00 30.83 71 PHE A C 1
ATOM 555 O O . PHE A 1 71 ? -3.921 -40.668 -40.040 1.00 30.83 71 PHE A O 1
ATOM 562 N N . ASN A 1 72 ? -2.670 -38.851 -39.595 1.00 31.83 72 ASN A N 1
ATOM 563 C CA . ASN A 1 72 ? -1.593 -39.161 -40.538 1.00 31.83 72 ASN A CA 1
ATOM 564 C C . ASN A 1 72 ? -0.315 -39.473 -39.756 1.00 31.83 72 ASN A C 1
ATOM 566 O O . ASN A 1 72 ? 0.280 -38.602 -39.124 1.00 31.83 72 ASN A O 1
ATOM 570 N N . THR A 1 73 ? 0.084 -40.739 -39.800 1.00 30.05 73 THR A N 1
ATOM 571 C CA . THR A 1 73 ? 1.353 -41.255 -39.289 1.00 30.05 73 THR A CA 1
ATOM 572 C C . THR A 1 73 ? 2.416 -41.066 -40.371 1.00 30.05 73 THR A C 1
ATOM 574 O O . THR A 1 73 ? 2.308 -41.651 -41.445 1.00 30.05 73 THR A O 1
ATOM 577 N N . PHE A 1 74 ? 3.441 -40.254 -40.110 1.00 30.42 74 PHE A N 1
ATOM 578 C CA . PHE A 1 74 ? 4.624 -40.163 -40.968 1.00 30.42 74 PHE A CA 1
ATOM 579 C C . PHE A 1 74 ? 5.693 -41.131 -40.454 1.00 30.42 74 PHE A C 1
ATOM 581 O O . PHE A 1 74 ? 6.242 -40.940 -39.370 1.00 30.42 74 PHE A O 1
ATOM 588 N N . ALA A 1 75 ? 5.972 -42.177 -41.231 1.00 30.27 75 ALA A N 1
ATOM 589 C CA . ALA A 1 75 ? 7.132 -43.040 -41.056 1.00 30.27 75 ALA A CA 1
ATOM 590 C C . ALA A 1 75 ? 8.313 -42.449 -41.844 1.00 30.27 75 ALA A C 1
ATOM 592 O O . ALA A 1 75 ? 8.189 -42.186 -43.038 1.00 30.27 75 ALA A O 1
ATOM 593 N N . PHE A 1 76 ? 9.446 -42.234 -41.174 1.00 29.25 76 PHE A N 1
ATOM 594 C CA . PHE A 1 76 ? 10.722 -41.912 -41.811 1.00 29.25 76 PHE A CA 1
ATOM 595 C C . PHE A 1 76 ? 11.547 -43.198 -41.931 1.00 29.25 76 PHE A C 1
ATOM 597 O O . PHE A 1 76 ? 11.963 -43.769 -40.924 1.00 29.25 76 PHE A O 1
ATOM 604 N N . GLU A 1 77 ? 11.782 -43.648 -43.162 1.00 29.48 77 GLU A N 1
ATOM 605 C CA . GLU A 1 77 ? 12.802 -44.646 -43.489 1.00 29.48 77 GLU A CA 1
ATOM 606 C C . GLU A 1 77 ? 14.171 -43.958 -43.573 1.00 29.48 77 GLU A C 1
ATOM 608 O O . GLU A 1 77 ? 14.333 -42.960 -44.278 1.00 29.48 77 GLU A O 1
ATOM 613 N N . VAL A 1 78 ? 15.172 -44.492 -42.870 1.00 31.86 78 VAL A N 1
ATOM 614 C CA . VAL A 1 78 ? 16.569 -44.053 -42.983 1.00 31.86 78 VAL A CA 1
ATOM 615 C C . VAL A 1 78 ? 17.357 -45.183 -43.637 1.00 31.86 78 VAL A C 1
ATOM 617 O O . VAL A 1 78 ? 17.540 -46.245 -43.045 1.00 31.86 78 VAL A O 1
ATOM 620 N N . ASN A 1 79 ? 17.800 -44.960 -44.875 1.00 33.12 79 ASN A N 1
ATOM 621 C CA . ASN A 1 79 ? 18.650 -45.892 -45.609 1.00 33.12 79 ASN A CA 1
ATOM 622 C C . ASN A 1 79 ? 20.107 -45.782 -45.138 1.00 33.12 79 ASN A C 1
ATOM 624 O O . ASN A 1 79 ? 20.694 -44.701 -45.107 1.00 33.12 79 ASN A O 1
ATOM 628 N N . TYR A 1 80 ? 20.671 -46.935 -44.792 1.00 32.75 80 TYR A N 1
ATOM 629 C CA . TYR A 1 80 ? 22.037 -47.152 -44.335 1.00 32.75 80 TYR A CA 1
ATOM 630 C C . TYR A 1 80 ? 22.935 -47.424 -45.553 1.00 32.75 80 TYR A C 1
ATOM 632 O O . TYR A 1 80 ? 22.700 -48.385 -46.284 1.00 32.75 80 TYR A O 1
ATOM 640 N N . PHE A 1 81 ? 23.948 -46.587 -45.789 1.00 38.34 81 PHE A N 1
ATOM 641 C CA . PHE A 1 81 ? 25.008 -46.856 -46.765 1.00 38.34 81 PHE A CA 1
ATOM 642 C C . PHE A 1 81 ? 26.370 -46.822 -46.067 1.00 38.34 81 PHE A C 1
ATOM 644 O O . PHE A 1 81 ? 26.830 -45.779 -45.606 1.00 38.34 81 PHE A O 1
ATOM 651 N N . ASP A 1 82 ? 26.995 -47.998 -46.008 1.00 35.81 82 ASP A N 1
ATOM 652 C CA . ASP A 1 82 ? 28.360 -48.233 -45.551 1.00 35.81 82 ASP A CA 1
ATOM 653 C C . ASP A 1 82 ? 29.381 -47.604 -46.508 1.00 35.81 82 ASP A C 1
ATOM 655 O O . ASP A 1 82 ? 29.400 -47.891 -47.706 1.00 35.81 82 ASP A O 1
ATOM 659 N N . THR A 1 83 ? 30.321 -46.819 -45.981 1.00 38.72 83 THR A N 1
ATOM 660 C CA . THR A 1 83 ? 31.638 -46.647 -46.612 1.00 38.72 83 THR A CA 1
ATOM 661 C C . THR A 1 83 ? 32.702 -46.469 -45.533 1.00 38.72 83 THR A C 1
ATOM 663 O O . THR A 1 83 ? 32.732 -45.489 -44.793 1.00 38.72 83 THR A O 1
ATOM 666 N N . ILE A 1 84 ? 33.582 -47.465 -45.446 1.00 41.50 84 ILE A N 1
ATOM 667 C CA . ILE A 1 84 ? 34.686 -47.568 -44.493 1.00 41.50 84 ILE A CA 1
ATOM 668 C C . ILE A 1 84 ? 35.800 -46.601 -44.911 1.00 41.50 84 ILE A C 1
ATOM 670 O O . ILE A 1 84 ? 36.471 -46.824 -45.917 1.00 41.50 84 ILE A O 1
ATOM 674 N N . MET A 1 85 ? 36.048 -45.565 -44.108 1.00 37.41 85 MET A N 1
ATOM 675 C CA . MET A 1 85 ? 37.231 -44.707 -44.222 1.00 37.41 85 MET A CA 1
ATOM 676 C C . MET A 1 85 ? 38.075 -44.856 -42.954 1.00 37.41 85 MET A C 1
ATOM 678 O O . MET A 1 85 ? 37.673 -44.469 -41.859 1.00 37.41 85 MET A O 1
ATOM 682 N N . LYS A 1 86 ? 39.247 -45.481 -43.101 1.00 41.28 86 LYS A N 1
ATOM 683 C CA . LYS A 1 86 ? 40.234 -45.652 -42.031 1.00 41.28 86 LYS A CA 1
ATOM 684 C C . LYS A 1 86 ? 40.930 -44.313 -41.777 1.00 41.28 86 LYS A C 1
ATOM 686 O O . LYS A 1 86 ? 41.760 -43.907 -42.585 1.00 41.28 86 LYS A O 1
ATOM 691 N N . PHE A 1 87 ? 40.633 -43.668 -40.652 1.00 37.84 87 PHE A N 1
ATOM 692 C CA . PHE A 1 87 ? 41.403 -42.531 -40.146 1.00 37.84 87 PHE A CA 1
ATOM 693 C C . PHE A 1 87 ? 42.177 -42.919 -38.885 1.00 37.84 87 PHE A C 1
ATOM 695 O O . PHE A 1 87 ? 41.645 -43.520 -37.954 1.00 37.84 87 PHE A O 1
ATOM 702 N N . SER A 1 88 ? 43.467 -42.592 -38.912 1.00 42.44 88 SER A N 1
ATOM 703 C CA . SER A 1 88 ? 44.434 -42.779 -37.834 1.00 42.44 88 SER A CA 1
ATOM 704 C C . SER A 1 88 ? 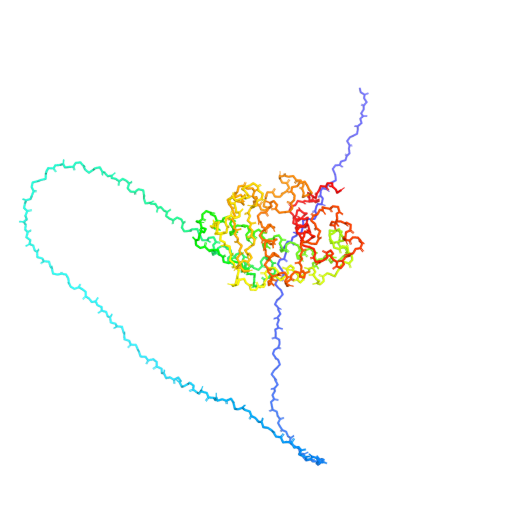44.037 -41.929 -36.623 1.00 42.44 88 SER A C 1
ATOM 706 O O . SER A 1 88 ? 43.906 -40.711 -36.743 1.00 42.44 88 SER A O 1
ATOM 708 N N . ILE A 1 89 ? 43.821 -42.557 -35.466 1.00 43.62 89 ILE A N 1
ATOM 709 C CA . ILE A 1 89 ? 43.421 -41.870 -34.233 1.00 43.62 89 ILE A CA 1
ATOM 710 C C . ILE A 1 89 ? 44.687 -41.357 -33.538 1.00 43.62 89 ILE A C 1
ATOM 712 O O . ILE A 1 89 ? 45.321 -42.073 -32.765 1.00 43.62 89 ILE A O 1
ATOM 716 N N . SER A 1 90 ? 45.057 -40.104 -33.804 1.00 46.34 90 SER A N 1
ATOM 717 C CA . SER A 1 90 ? 45.876 -39.337 -32.861 1.00 46.34 90 SER A CA 1
ATOM 718 C C . SER A 1 90 ? 45.022 -39.042 -31.632 1.00 46.34 90 SER A C 1
ATOM 720 O O . SER A 1 90 ? 43.947 -38.454 -31.748 1.00 46.34 90 SER A O 1
ATOM 722 N N . ALA A 1 91 ? 45.484 -39.471 -30.458 1.00 48.06 91 ALA A N 1
ATOM 723 C CA . ALA A 1 91 ? 44.826 -39.232 -29.181 1.00 48.06 91 ALA A CA 1
ATOM 724 C C . ALA A 1 91 ? 44.800 -37.726 -28.864 1.00 48.06 91 ALA A C 1
ATOM 726 O O . ALA A 1 91 ? 45.742 -37.173 -28.301 1.00 48.06 91 ALA A O 1
ATOM 727 N N . VAL A 1 92 ? 43.711 -37.055 -29.239 1.00 49.75 92 VAL A N 1
ATOM 728 C CA . VAL A 1 92 ? 43.366 -35.734 -28.714 1.00 49.75 92 VAL A CA 1
ATOM 729 C C . VAL A 1 92 ? 42.714 -35.967 -27.357 1.00 49.75 92 VAL A C 1
ATOM 731 O O . VAL A 1 92 ? 41.683 -36.632 -27.260 1.00 49.75 92 VAL A O 1
ATOM 734 N N . ALA A 1 93 ? 43.341 -35.458 -26.300 1.00 51.69 93 ALA A N 1
ATOM 735 C CA . ALA A 1 93 ? 42.760 -35.455 -24.968 1.00 51.69 93 ALA A CA 1
ATOM 736 C C . ALA A 1 93 ? 41.418 -34.705 -25.011 1.00 51.69 93 ALA A C 1
ATOM 738 O O . ALA A 1 93 ? 41.386 -33.487 -25.188 1.00 51.69 93 ALA A O 1
ATOM 739 N N . LEU A 1 94 ? 40.308 -35.433 -24.860 1.00 44.97 94 LEU A N 1
ATOM 740 C CA . LEU A 1 94 ? 39.015 -34.831 -24.559 1.00 44.97 94 LEU A CA 1
ATOM 741 C C . LEU A 1 94 ? 39.120 -34.194 -23.174 1.00 44.97 94 LEU A C 1
ATOM 743 O O . LEU A 1 94 ? 38.978 -34.862 -22.150 1.00 44.97 94 LEU A O 1
ATOM 747 N N . VAL A 1 95 ? 39.357 -32.885 -23.136 1.00 48.19 95 VAL A N 1
ATOM 748 C CA . VAL A 1 95 ? 38.962 -32.083 -21.983 1.00 48.19 95 VAL A CA 1
ATOM 749 C C . VAL A 1 95 ? 37.442 -32.152 -21.965 1.00 48.19 95 VAL A C 1
ATOM 751 O O . VAL A 1 95 ? 36.773 -31.498 -22.762 1.00 48.19 95 VAL A O 1
ATOM 754 N N . ALA A 1 96 ? 36.893 -33.014 -21.110 1.00 55.41 96 ALA A N 1
ATOM 755 C CA . ALA A 1 96 ? 35.474 -33.021 -20.817 1.00 55.41 96 ALA A CA 1
ATOM 756 C C . ALA A 1 96 ? 35.134 -31.655 -20.214 1.00 55.41 96 ALA A C 1
ATOM 758 O O . ALA A 1 96 ? 35.311 -31.427 -19.016 1.00 55.41 96 ALA A O 1
ATOM 759 N N . ALA A 1 97 ? 34.692 -30.723 -21.057 1.00 54.69 97 ALA A N 1
ATOM 760 C CA . ALA A 1 97 ? 34.009 -29.536 -20.596 1.00 54.69 97 ALA A CA 1
ATOM 761 C C . ALA A 1 97 ? 32.788 -30.047 -19.832 1.00 54.69 97 ALA A C 1
ATOM 763 O O . ALA A 1 97 ? 31.830 -30.543 -20.425 1.00 54.69 97 ALA A O 1
ATOM 764 N N . LYS A 1 98 ? 32.853 -29.998 -18.499 1.00 47.12 98 LYS A N 1
ATOM 765 C CA . LYS A 1 98 ? 31.662 -30.096 -17.666 1.00 47.12 98 LYS A CA 1
ATOM 766 C C . LYS A 1 98 ? 30.814 -28.887 -18.037 1.00 47.12 98 LYS A C 1
ATOM 768 O O . LYS A 1 98 ? 30.984 -27.811 -17.473 1.00 47.12 98 LYS A O 1
ATOM 773 N N . ALA A 1 99 ? 29.951 -29.051 -19.034 1.00 53.91 99 ALA A N 1
ATOM 774 C CA . ALA A 1 99 ? 28.811 -28.185 -19.211 1.00 53.91 99 ALA A CA 1
ATOM 775 C C . ALA A 1 99 ? 27.975 -28.382 -17.948 1.00 53.91 99 ALA A C 1
ATOM 777 O O . ALA A 1 99 ? 27.222 -29.347 -17.828 1.00 53.91 99 ALA A O 1
ATOM 778 N N . SER A 1 100 ? 28.192 -27.525 -16.953 1.00 53.44 100 SER A N 1
ATOM 779 C CA . SER A 1 100 ? 27.200 -27.314 -15.915 1.00 53.44 100 SER A CA 1
ATOM 780 C C . SER A 1 100 ? 25.948 -26.902 -16.671 1.00 53.44 100 SER A C 1
ATOM 782 O O . SER A 1 100 ? 25.896 -25.798 -17.210 1.00 53.44 100 SER A O 1
ATOM 784 N N . ALA A 1 101 ? 24.993 -27.822 -16.815 1.00 53.91 101 ALA A N 1
ATOM 785 C CA . ALA A 1 101 ? 23.672 -27.468 -17.291 1.00 53.91 101 ALA A CA 1
ATOM 786 C C . ALA A 1 101 ? 23.214 -26.327 -16.383 1.00 53.91 101 ALA A C 1
ATOM 788 O O . ALA A 1 101 ? 23.115 -26.504 -15.168 1.00 53.91 101 ALA A O 1
ATOM 789 N N . ILE A 1 102 ? 23.059 -25.132 -16.951 1.00 42.25 102 ILE A N 1
ATOM 790 C CA . ILE A 1 102 ? 22.439 -24.026 -16.240 1.00 42.25 102 ILE A CA 1
ATOM 791 C C . ILE A 1 102 ? 21.012 -24.505 -16.015 1.00 42.25 102 ILE A C 1
ATOM 793 O O . ILE A 1 102 ? 20.202 -24.526 -16.940 1.00 42.25 102 ILE A O 1
ATOM 797 N N . THR A 1 103 ? 20.735 -24.998 -14.812 1.00 42.34 103 THR A N 1
ATOM 798 C CA . THR A 1 103 ? 19.373 -25.289 -14.395 1.00 42.34 103 THR A CA 1
ATOM 799 C C . THR A 1 103 ? 18.661 -23.948 -14.360 1.00 42.34 103 THR A C 1
ATOM 801 O O . THR A 1 103 ? 18.821 -23.173 -13.419 1.00 42.34 103 THR A O 1
ATOM 804 N N . PHE A 1 104 ? 17.914 -23.641 -15.418 1.00 44.38 104 PHE A N 1
ATOM 805 C CA . PHE A 1 104 ? 16.945 -22.562 -15.386 1.00 44.38 104 PHE A CA 1
ATOM 806 C C . PHE A 1 104 ? 15.859 -22.992 -14.402 1.00 44.38 104 PHE A C 1
ATOM 808 O O . PHE A 1 104 ? 14.970 -23.771 -14.739 1.00 44.38 104 PHE A O 1
ATOM 815 N N . TYR A 1 105 ? 15.957 -22.526 -13.159 1.00 44.88 105 TYR A N 1
ATOM 816 C CA . TYR A 1 105 ? 14.805 -22.514 -12.274 1.00 44.88 105 TYR A CA 1
ATOM 817 C C . TYR A 1 105 ? 13.832 -21.498 -12.866 1.00 44.88 105 TYR A C 1
ATOM 819 O O . TYR A 1 105 ? 13.974 -20.298 -12.641 1.00 44.88 105 TYR A O 1
ATOM 827 N N . ALA A 1 106 ? 12.881 -21.971 -13.673 1.00 45.66 106 ALA A N 1
ATOM 828 C CA . ALA A 1 106 ? 11.708 -21.178 -13.995 1.00 45.66 106 ALA A CA 1
ATOM 829 C C . ALA A 1 106 ? 11.043 -20.835 -12.657 1.00 45.66 106 ALA A C 1
ATOM 831 O O . ALA A 1 106 ? 10.513 -21.703 -11.963 1.00 45.66 106 ALA A O 1
ATOM 832 N N . SER A 1 107 ? 11.180 -19.580 -12.237 1.00 51.84 107 SER A N 1
ATOM 833 C CA . SER A 1 107 ? 10.527 -19.076 -11.040 1.00 51.84 107 SER A CA 1
ATOM 834 C C . SER A 1 107 ? 9.033 -19.051 -11.345 1.00 51.84 107 SER A C 1
ATOM 836 O O . SER A 1 107 ? 8.533 -18.189 -12.060 1.00 51.84 107 SER A O 1
ATOM 838 N N . ASN A 1 108 ? 8.308 -20.031 -10.811 1.00 60.53 108 ASN A N 1
ATOM 839 C CA . ASN A 1 108 ? 6.854 -20.142 -10.934 1.00 60.53 108 ASN A CA 1
ATOM 840 C C . ASN A 1 108 ? 6.145 -19.146 -9.990 1.00 60.53 108 ASN A C 1
ATOM 842 O O . ASN A 1 108 ? 5.124 -19.432 -9.378 1.00 60.53 108 ASN A O 1
ATOM 846 N N . SER A 1 109 ? 6.735 -17.966 -9.786 1.00 63.00 109 SER A N 1
ATOM 847 C CA . SER A 1 109 ? 6.231 -16.982 -8.826 1.00 63.00 109 SER A CA 1
ATOM 848 C C . SER A 1 109 ? 4.853 -16.452 -9.222 1.00 63.00 109 SER A C 1
ATOM 850 O O . SER A 1 109 ? 4.049 -16.205 -8.328 1.00 63.00 109 SER A O 1
ATOM 852 N N . SER A 1 110 ? 4.552 -16.367 -10.525 1.00 69.19 110 SER A N 1
ATOM 853 C CA . SER A 1 110 ? 3.204 -16.066 -11.026 1.00 69.19 110 SER A CA 1
ATOM 854 C C . SER A 1 110 ? 2.201 -17.164 -10.666 1.00 69.19 110 SER A C 1
ATOM 856 O O . SER A 1 110 ? 1.173 -16.863 -10.077 1.00 69.19 110 SER A O 1
ATOM 858 N N . THR A 1 111 ? 2.521 -18.444 -10.901 1.00 73.00 111 THR A N 1
ATOM 859 C CA . THR A 1 111 ? 1.600 -19.541 -10.541 1.00 73.00 111 THR A CA 1
ATOM 860 C C . THR A 1 111 ? 1.409 -19.642 -9.034 1.00 73.00 111 THR A C 1
ATOM 862 O O . THR A 1 111 ? 0.336 -19.986 -8.569 1.00 73.00 111 THR A O 1
ATOM 865 N N . ALA A 1 112 ? 2.439 -19.325 -8.248 1.00 73.19 112 ALA A N 1
ATOM 866 C CA . ALA A 1 112 ? 2.339 -19.308 -6.796 1.00 73.19 112 ALA A CA 1
ATOM 867 C C . ALA A 1 112 ? 1.531 -18.101 -6.277 1.00 73.19 112 ALA A C 1
ATOM 869 O O . ALA A 1 112 ? 1.059 -18.131 -5.143 1.00 73.19 112 ALA A O 1
ATOM 870 N N . LEU A 1 113 ? 1.457 -17.003 -7.037 1.00 75.06 113 LEU A N 1
ATOM 871 C CA . LEU A 1 113 ? 0.586 -15.859 -6.746 1.00 75.06 113 LEU A CA 1
ATOM 872 C C . LEU A 1 113 ? -0.871 -16.220 -7.052 1.00 75.06 113 LEU A C 1
ATOM 874 O O . LEU A 1 113 ? -1.734 -16.007 -6.208 1.00 75.06 113 LEU A O 1
ATOM 878 N N . GLU A 1 114 ? -1.111 -16.866 -8.193 1.00 74.69 114 GLU A N 1
ATOM 879 C CA . GLU A 1 114 ? -2.418 -17.423 -8.558 1.00 74.69 114 GLU A CA 1
ATOM 880 C C . GLU A 1 114 ? -2.893 -18.490 -7.559 1.00 74.69 114 GLU A C 1
ATOM 882 O O . GLU A 1 114 ? -4.035 -18.461 -7.118 1.00 74.69 114 GLU A O 1
ATOM 887 N N . GLU A 1 115 ? -2.023 -19.407 -7.132 1.00 76.69 115 GLU A N 1
ATOM 888 C CA . GLU A 1 115 ? -2.365 -20.439 -6.145 1.00 76.69 115 GLU A CA 1
ATOM 889 C C . GLU A 1 115 ? -2.744 -19.830 -4.790 1.00 76.69 115 GLU A C 1
ATOM 891 O O . GLU A 1 115 ? -3.736 -20.235 -4.182 1.00 76.69 115 GLU A O 1
ATOM 896 N N . PHE A 1 116 ? -1.995 -18.821 -4.333 1.00 75.44 116 PHE A N 1
ATOM 897 C CA . PHE A 1 116 ? -2.310 -18.107 -3.096 1.00 75.44 116 PHE A CA 1
ATOM 898 C C . PHE A 1 116 ? -3.669 -17.401 -3.193 1.00 75.44 116 PHE A C 1
ATOM 900 O O . PHE A 1 116 ? -4.487 -17.523 -2.283 1.00 75.44 116 PHE A O 1
ATOM 907 N N . ALA A 1 117 ? -3.950 -16.761 -4.329 1.00 69.06 117 ALA A N 1
ATOM 908 C CA . ALA A 1 117 ? -5.241 -16.152 -4.630 1.00 69.06 117 ALA A CA 1
ATOM 909 C C . ALA A 1 117 ? -6.410 -17.154 -4.625 1.00 69.06 117 ALA A C 1
ATOM 911 O O . ALA A 1 117 ? -7.459 -16.879 -4.049 1.00 69.06 117 ALA A O 1
ATOM 912 N N . VAL A 1 118 ? -6.232 -18.330 -5.233 1.00 67.75 118 VAL A N 1
ATOM 913 C CA . VAL A 1 118 ? -7.287 -19.353 -5.372 1.00 67.75 118 VAL A CA 1
ATOM 914 C C . VAL A 1 118 ? -7.502 -20.157 -4.085 1.00 67.75 118 VAL A C 1
ATOM 916 O O . VAL A 1 118 ? -8.546 -20.785 -3.912 1.00 67.75 118 VAL A O 1
ATOM 919 N N . SER A 1 119 ? -6.551 -20.123 -3.149 1.00 66.31 119 SER A N 1
ATOM 920 C CA . SER A 1 119 ? -6.623 -20.888 -1.898 1.00 66.31 119 SER A CA 1
ATOM 921 C C . SER A 1 119 ? -7.829 -20.535 -1.010 1.00 66.31 119 SER A C 1
ATOM 923 O O . SER A 1 119 ? -8.148 -21.291 -0.092 1.00 66.31 119 SER A O 1
ATOM 925 N N . GLY A 1 120 ? -8.498 -19.399 -1.256 1.00 62.22 120 GLY A N 1
ATOM 926 C CA . GLY A 1 120 ? -9.625 -18.906 -0.457 1.00 62.22 120 GLY A CA 1
ATOM 927 C C . GLY A 1 120 ? -9.232 -18.474 0.960 1.00 62.22 120 GLY A C 1
ATOM 928 O O . GLY A 1 120 ? -10.089 -18.030 1.721 1.00 62.22 120 GLY A O 1
ATOM 929 N N . VAL A 1 121 ? -7.942 -18.569 1.305 1.00 64.88 121 VAL A N 1
ATOM 930 C CA . VAL A 1 121 ? -7.377 -18.221 2.617 1.00 64.88 121 VAL A CA 1
ATOM 931 C C . VAL A 1 121 ? -7.611 -16.748 2.951 1.00 64.88 121 VAL A C 1
ATOM 933 O O . VAL A 1 121 ? -7.765 -16.396 4.114 1.00 64.88 121 VAL A O 1
ATOM 936 N N . THR A 1 122 ? -7.693 -15.896 1.933 1.00 75.81 122 THR A N 1
ATOM 937 C CA . THR A 1 122 ? -7.815 -14.441 2.071 1.00 75.81 122 THR A CA 1
ATOM 938 C C . THR A 1 122 ? -9.271 -13.964 2.109 1.00 75.81 122 THR A C 1
ATOM 940 O O . THR A 1 122 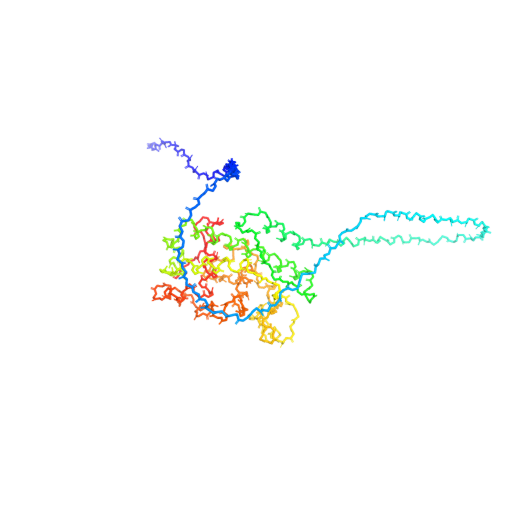? -9.534 -12.806 2.408 1.00 75.81 122 THR A O 1
ATOM 943 N N . GLY A 1 123 ? -10.240 -14.849 1.836 1.00 81.25 123 GLY A N 1
ATOM 944 C CA . GLY A 1 123 ? -11.672 -14.537 1.889 1.00 81.25 123 GLY A CA 1
ATOM 945 C C . GLY A 1 123 ? -12.255 -13.842 0.651 1.00 81.25 123 GLY A C 1
ATOM 946 O O . GLY A 1 123 ? -13.463 -13.598 0.633 1.00 81.25 123 GLY A O 1
ATOM 947 N N . TRP A 1 124 ? -11.446 -13.568 -0.379 1.00 89.38 124 TRP A N 1
ATOM 948 C CA . TRP A 1 124 ? -11.906 -13.095 -1.691 1.00 89.38 124 TRP A CA 1
ATOM 949 C C . TRP A 1 124 ? -11.974 -14.221 -2.710 1.00 89.38 124 TRP A C 1
ATOM 951 O O . TRP A 1 124 ? -11.214 -15.187 -2.653 1.00 89.38 124 TRP A O 1
ATOM 961 N N . SER A 1 125 ? -12.895 -14.081 -3.659 1.00 84.69 125 SER A N 1
ATOM 962 C CA . SER A 1 125 ? -13.101 -15.089 -4.702 1.00 84.69 125 SER A CA 1
ATOM 963 C C . SER A 1 125 ? -12.259 -14.829 -5.946 1.00 84.69 125 SER A C 1
ATOM 965 O O . SER A 1 125 ? -11.980 -15.765 -6.694 1.00 84.69 125 SER A O 1
ATOM 967 N N . ASN A 1 126 ? -11.866 -13.571 -6.169 1.00 87.44 126 ASN A N 1
ATOM 968 C CA . ASN A 1 126 ? -11.193 -13.161 -7.394 1.00 87.44 126 ASN A CA 1
ATOM 969 C C . ASN A 1 126 ? -10.199 -12.000 -7.175 1.00 87.44 126 ASN A C 1
ATOM 971 O O . ASN A 1 126 ? -10.344 -10.954 -7.814 1.00 87.44 126 ASN A O 1
ATOM 975 N N . PRO A 1 127 ? -9.184 -12.141 -6.302 1.00 92.00 127 PRO A N 1
ATOM 976 C CA . PRO A 1 127 ? -8.163 -11.106 -6.157 1.00 92.00 127 PRO A CA 1
ATOM 977 C C . PRO A 1 127 ? -7.411 -10.899 -7.483 1.00 92.00 127 PRO A C 1
ATOM 979 O O . PRO A 1 127 ? -7.096 -11.856 -8.191 1.00 92.00 127 PRO A O 1
ATOM 982 N N . GLN A 1 128 ? -7.143 -9.641 -7.821 1.00 93.50 128 GLN A N 1
ATOM 983 C CA . GLN A 1 128 ? -6.514 -9.218 -9.069 1.00 93.50 128 GLN A CA 1
ATOM 984 C C . GLN A 1 128 ? -5.154 -8.575 -8.800 1.00 93.50 128 GLN A C 1
ATOM 986 O O . GLN A 1 128 ? -4.960 -7.880 -7.804 1.00 93.50 128 GLN A O 1
ATOM 991 N N . PHE A 1 129 ? -4.222 -8.746 -9.736 1.00 94.25 129 PHE A N 1
ATOM 992 C CA . PHE A 1 129 ? -2.875 -8.191 -9.637 1.00 94.25 129 PHE A CA 1
ATOM 993 C C . PHE A 1 129 ? -2.492 -7.465 -10.919 1.00 94.25 129 PHE A C 1
ATOM 995 O O . PHE A 1 129 ? -2.786 -7.931 -12.017 1.00 94.25 129 PHE A O 1
ATOM 1002 N N . ALA A 1 130 ? -1.802 -6.335 -10.774 1.00 94.56 130 ALA A N 1
ATOM 1003 C CA . ALA A 1 130 ? -1.251 -5.610 -11.912 1.00 94.56 130 ALA A CA 1
ATOM 1004 C C . ALA A 1 130 ? -0.218 -6.451 -12.675 1.00 94.56 130 ALA A C 1
ATOM 1006 O O . ALA A 1 130 ? 0.550 -7.224 -12.091 1.00 94.56 130 ALA A O 1
ATOM 1007 N N . SER A 1 131 ? -0.170 -6.252 -13.990 1.00 95.25 131 SER A N 1
ATOM 1008 C CA . SER A 1 131 ? 0.822 -6.898 -14.842 1.00 95.25 131 SER A CA 1
ATOM 1009 C C . SER A 1 131 ? 2.220 -6.342 -14.566 1.00 95.25 131 SER A C 1
ATOM 1011 O O . SER A 1 131 ? 2.385 -5.163 -14.268 1.00 95.25 131 SER A O 1
ATOM 1013 N N . ILE A 1 132 ? 3.251 -7.177 -14.705 1.00 97.25 132 ILE A N 1
ATOM 1014 C CA . ILE A 1 132 ? 4.653 -6.745 -14.618 1.00 97.25 132 ILE A CA 1
ATOM 1015 C C . ILE A 1 132 ? 5.229 -6.732 -16.031 1.00 97.25 132 ILE A C 1
ATOM 1017 O O . ILE A 1 132 ? 5.283 -7.767 -16.698 1.00 97.25 132 ILE A O 1
ATOM 1021 N N . TYR A 1 133 ? 5.651 -5.560 -16.491 1.00 96.56 133 TYR A N 1
ATOM 1022 C CA . TYR A 1 133 ? 6.194 -5.352 -17.823 1.00 96.56 133 TYR A CA 1
ATOM 1023 C C . TYR A 1 133 ? 7.571 -6.002 -17.989 1.00 96.56 133 TYR A C 1
ATOM 1025 O O . TYR A 1 133 ? 8.348 -6.132 -17.042 1.00 96.56 133 TYR A O 1
ATOM 1033 N N . HIS A 1 134 ? 7.914 -6.367 -19.225 1.00 95.50 134 HIS A N 1
ATOM 1034 C CA . HIS A 1 134 ? 9.141 -7.108 -19.549 1.00 95.50 134 HIS A CA 1
ATOM 1035 C C . HIS A 1 134 ? 10.444 -6.328 -19.294 1.00 95.50 134 HIS A C 1
ATOM 1037 O O . HIS A 1 134 ? 11.528 -6.904 -19.327 1.00 95.50 134 HIS A O 1
ATOM 1043 N N . THR A 1 135 ? 10.349 -5.025 -19.033 1.00 97.75 135 THR A N 1
ATOM 1044 C CA . THR A 1 135 ? 11.465 -4.175 -18.591 1.00 97.75 135 THR A CA 1
ATOM 1045 C C . THR A 1 135 ? 11.971 -4.560 -17.200 1.00 97.75 135 THR A C 1
ATOM 1047 O O . THR A 1 135 ? 13.091 -4.228 -16.828 1.00 97.75 135 THR A O 1
ATOM 1050 N N . CYS A 1 136 ? 11.158 -5.269 -16.416 1.00 97.69 136 CYS A N 1
ATOM 1051 C CA . CYS A 1 136 ? 11.566 -5.842 -15.146 1.00 97.69 136 CYS A CA 1
ATOM 1052 C C . CYS A 1 136 ? 12.282 -7.172 -15.382 1.00 97.69 136 CYS A C 1
ATOM 1054 O O . CYS A 1 136 ? 11.695 -8.124 -15.896 1.00 97.69 136 CYS A O 1
ATOM 1056 N N . ASN A 1 137 ? 13.549 -7.264 -14.969 1.00 95.75 137 ASN A N 1
ATOM 1057 C CA . ASN A 1 137 ? 14.243 -8.550 -14.952 1.00 95.75 137 ASN A CA 1
ATOM 1058 C C . ASN A 1 137 ? 13.564 -9.525 -13.963 1.00 95.75 137 ASN A C 1
ATOM 1060 O O . ASN A 1 137 ? 12.772 -9.121 -13.110 1.00 95.75 137 ASN A O 1
ATOM 1064 N N . GLU A 1 138 ? 13.895 -10.816 -14.041 1.00 95.06 138 GLU A N 1
ATOM 1065 C CA . GLU A 1 138 ? 13.219 -11.828 -13.216 1.00 95.06 138 GLU A CA 1
ATOM 1066 C C . GLU A 1 138 ? 13.433 -11.627 -11.705 1.00 95.06 138 GLU A C 1
ATOM 1068 O O . GLU A 1 138 ? 12.541 -11.925 -10.917 1.00 95.06 138 GLU A O 1
ATOM 1073 N N . THR A 1 139 ? 14.572 -11.083 -11.270 1.00 95.81 139 THR A N 1
ATOM 1074 C CA . THR A 1 139 ? 14.803 -10.770 -9.848 1.00 95.81 139 THR A CA 1
ATOM 1075 C C . THR A 1 139 ? 13.842 -9.686 -9.365 1.00 95.81 139 THR A C 1
ATOM 1077 O O . THR A 1 139 ? 13.170 -9.872 -8.349 1.00 95.81 139 THR A O 1
ATOM 1080 N N . ASN A 1 140 ? 13.718 -8.602 -10.128 1.00 97.31 140 ASN A N 1
ATOM 1081 C CA . ASN A 1 140 ? 12.811 -7.495 -9.845 1.00 97.31 140 ASN A CA 1
ATOM 1082 C C . ASN A 1 140 ? 11.353 -7.973 -9.854 1.00 97.31 140 ASN A C 1
ATOM 1084 O O . ASN A 1 140 ? 10.606 -7.736 -8.904 1.00 97.31 140 ASN A O 1
ATOM 1088 N N . ALA A 1 141 ? 10.970 -8.740 -10.879 1.00 96.62 141 ALA A N 1
ATOM 1089 C CA . ALA A 1 141 ? 9.629 -9.298 -10.998 1.00 96.62 141 ALA A CA 1
ATOM 1090 C C . ALA A 1 141 ? 9.276 -10.219 -9.817 1.00 96.62 141 ALA A C 1
ATOM 1092 O O . ALA A 1 141 ? 8.159 -10.169 -9.306 1.00 96.62 141 ALA A O 1
ATOM 1093 N N . ARG A 1 142 ? 10.225 -11.027 -9.323 1.00 95.56 142 ARG A N 1
ATOM 1094 C CA . ARG A 1 142 ? 10.019 -11.861 -8.127 1.00 95.56 142 ARG A CA 1
ATOM 1095 C C . ARG A 1 142 ? 9.774 -11.037 -6.869 1.00 95.56 142 ARG A C 1
ATOM 1097 O O . ARG A 1 142 ? 8.919 -11.425 -6.078 1.00 95.56 142 ARG A O 1
ATOM 1104 N N . MET A 1 143 ? 10.497 -9.934 -6.680 1.00 97.12 143 MET A N 1
ATOM 1105 C CA . MET A 1 143 ? 10.294 -9.050 -5.528 1.00 97.12 143 MET A CA 1
ATOM 1106 C C . MET A 1 143 ? 8.931 -8.359 -5.578 1.00 97.12 143 MET A C 1
ATOM 1108 O O . MET A 1 143 ? 8.225 -8.360 -4.574 1.00 97.12 143 MET A O 1
ATOM 1112 N N . ILE A 1 144 ? 8.520 -7.861 -6.749 1.00 98.00 144 ILE A N 1
ATOM 1113 C CA . ILE A 1 144 ? 7.184 -7.275 -6.929 1.00 98.00 144 ILE A CA 1
ATOM 1114 C C . ILE A 1 144 ? 6.103 -8.324 -6.642 1.00 98.00 144 ILE A C 1
ATOM 1116 O O . ILE A 1 144 ? 5.196 -8.064 -5.861 1.00 98.00 144 ILE A O 1
ATOM 1120 N N . ARG A 1 145 ? 6.209 -9.541 -7.196 1.00 96.62 145 ARG A N 1
ATOM 1121 C CA . ARG A 1 145 ? 5.231 -10.616 -6.933 1.00 96.62 145 ARG A CA 1
ATOM 1122 C C . ARG A 1 145 ? 5.172 -11.015 -5.460 1.00 96.62 145 ARG A C 1
ATOM 1124 O O . ARG A 1 145 ? 4.088 -11.316 -4.979 1.00 96.62 145 ARG A O 1
ATOM 1131 N N . ALA A 1 146 ? 6.304 -11.038 -4.755 1.00 96.31 146 ALA A N 1
ATOM 1132 C CA . ALA A 1 146 ? 6.321 -11.283 -3.314 1.00 96.31 146 ALA A CA 1
ATOM 1133 C C . ALA A 1 146 ? 5.578 -10.168 -2.563 1.00 96.31 146 ALA A C 1
ATOM 1135 O O . ALA A 1 146 ? 4.665 -10.465 -1.804 1.00 96.31 146 ALA A O 1
ATOM 1136 N N . GLY A 1 147 ? 5.868 -8.901 -2.874 1.00 97.31 147 GLY A N 1
ATOM 1137 C CA . GLY A 1 147 ? 5.131 -7.768 -2.317 1.00 97.31 147 GLY A CA 1
ATOM 1138 C C . GLY A 1 147 ? 3.630 -7.810 -2.635 1.00 97.31 147 GLY A C 1
ATOM 1139 O O . GLY A 1 147 ? 2.814 -7.498 -1.780 1.00 97.31 147 GLY A O 1
ATOM 1140 N N . LEU A 1 148 ? 3.221 -8.261 -3.823 1.00 96.56 148 LEU A N 1
ATOM 1141 C CA . LEU A 1 148 ? 1.799 -8.425 -4.157 1.00 96.56 148 LEU A CA 1
ATOM 1142 C C . LEU A 1 148 ? 1.110 -9.521 -3.327 1.00 96.56 148 LEU A C 1
ATOM 1144 O O . LEU A 1 148 ? -0.061 -9.369 -2.983 1.00 96.56 148 LEU A O 1
ATOM 1148 N N . LYS A 1 149 ? 1.818 -10.594 -2.950 1.00 95.50 149 LYS A N 1
ATOM 1149 C CA . LYS A 1 149 ? 1.286 -11.572 -1.980 1.00 95.50 149 LYS A CA 1
ATOM 1150 C C . LYS A 1 149 ? 1.120 -10.948 -0.607 1.00 95.50 149 LYS A C 1
ATOM 1152 O O . LYS A 1 149 ? 0.045 -11.061 -0.030 1.00 95.50 149 LYS A O 1
ATOM 1157 N N . ASP A 1 150 ? 2.152 -10.248 -0.147 1.00 96.81 150 ASP A N 1
ATOM 1158 C CA . ASP A 1 150 ? 2.139 -9.527 1.124 1.00 96.81 150 ASP A CA 1
ATOM 1159 C C . ASP A 1 150 ? 0.985 -8.505 1.167 1.00 96.81 150 ASP A C 1
ATOM 1161 O O . ASP A 1 150 ? 0.308 -8.361 2.178 1.00 96.81 150 ASP A O 1
ATOM 1165 N N . SER A 1 151 ? 0.713 -7.832 0.044 1.00 97.25 151 SER A N 1
ATOM 1166 C CA . SER A 1 151 ? -0.410 -6.895 -0.115 1.00 97.25 151 SER A CA 1
ATOM 1167 C C . SER A 1 151 ? -1.748 -7.580 0.162 1.00 97.25 151 SER A C 1
ATOM 1169 O O . SER A 1 151 ? -2.570 -7.074 0.923 1.00 97.25 151 SER A O 1
ATOM 1171 N N . LEU A 1 152 ? -1.960 -8.746 -0.457 1.00 96.44 152 LEU A N 1
ATOM 1172 C CA . LEU A 1 152 ? -3.187 -9.519 -0.307 1.00 96.44 152 LEU A CA 1
ATOM 1173 C C . LEU A 1 152 ? -3.331 -10.078 1.117 1.00 96.44 152 LEU A C 1
ATOM 1175 O O . LEU A 1 152 ? -4.433 -10.079 1.658 1.00 96.44 152 LEU A O 1
ATOM 1179 N N . GLU A 1 153 ? -2.235 -10.525 1.728 1.00 95.44 153 GLU A N 1
ATOM 1180 C CA . GLU A 1 153 ? -2.215 -10.979 3.120 1.00 95.44 153 GLU A CA 1
ATOM 1181 C C . GLU A 1 153 ? -2.590 -9.848 4.088 1.00 95.44 153 GLU A C 1
ATOM 1183 O O . GLU A 1 153 ? -3.538 -9.993 4.859 1.00 95.44 153 GLU A O 1
ATOM 1188 N N . ALA A 1 154 ? -1.912 -8.699 4.010 1.00 97.62 154 ALA A N 1
ATOM 1189 C CA . ALA A 1 154 ? -2.185 -7.556 4.879 1.00 97.62 154 ALA A CA 1
ATOM 1190 C C . ALA A 1 154 ? -3.631 -7.054 4.725 1.00 97.62 154 ALA A C 1
ATOM 1192 O O . ALA A 1 154 ? -4.324 -6.822 5.718 1.00 97.62 154 ALA A O 1
ATOM 1193 N N . ALA A 1 155 ? -4.119 -6.954 3.484 1.00 98.00 155 ALA A N 1
ATOM 1194 C CA . ALA A 1 155 ? -5.504 -6.588 3.210 1.00 98.00 155 ALA A CA 1
ATOM 1195 C C . ALA A 1 155 ? -6.494 -7.607 3.801 1.00 98.00 155 ALA A C 1
ATOM 1197 O O . ALA A 1 155 ? -7.535 -7.207 4.325 1.00 98.00 155 ALA A O 1
ATOM 1198 N N . ALA A 1 156 ? -6.192 -8.910 3.739 1.00 96.62 156 ALA A N 1
ATOM 1199 C CA . ALA A 1 156 ? -7.056 -9.953 4.293 1.00 96.62 156 ALA A CA 1
ATOM 1200 C C . ALA A 1 156 ? -7.217 -9.805 5.810 1.00 96.62 156 ALA A C 1
ATOM 1202 O O . ALA A 1 156 ? -8.340 -9.866 6.311 1.00 96.62 156 ALA A O 1
ATOM 1203 N N . TYR A 1 157 ? -6.121 -9.550 6.532 1.00 96.75 157 TYR A N 1
ATOM 1204 C CA . TYR A 1 157 ? -6.162 -9.279 7.971 1.00 96.75 157 TYR A CA 1
ATOM 1205 C C . TYR A 1 157 ? -6.963 -8.014 8.292 1.00 96.75 157 TYR A C 1
ATOM 1207 O O . TYR A 1 157 ? -7.841 -8.053 9.156 1.00 96.75 157 TYR A O 1
ATOM 1215 N N . ALA A 1 158 ? -6.723 -6.925 7.555 1.00 98.06 158 ALA A N 1
ATOM 1216 C CA . ALA A 1 158 ? -7.462 -5.671 7.697 1.00 98.06 158 ALA A CA 1
ATOM 1217 C C . ALA A 1 158 ? -8.975 -5.876 7.518 1.00 98.06 158 ALA A C 1
ATOM 1219 O O . ALA A 1 158 ? -9.771 -5.506 8.381 1.00 98.06 158 ALA A O 1
ATOM 1220 N N . ARG A 1 159 ? -9.383 -6.548 6.435 1.00 97.56 159 ARG A N 1
ATOM 1221 C CA . ARG A 1 159 ? -10.790 -6.871 6.172 1.00 97.56 159 ARG A CA 1
ATOM 1222 C C . ARG A 1 159 ? -11.384 -7.777 7.245 1.00 97.56 159 ARG A C 1
ATOM 1224 O O . ARG A 1 159 ? -12.503 -7.523 7.685 1.00 97.56 159 ARG A O 1
ATOM 1231 N N . ALA A 1 160 ? -10.662 -8.817 7.663 1.00 95.81 160 ALA A N 1
ATOM 1232 C CA . ALA A 1 160 ? -11.132 -9.753 8.679 1.00 95.81 160 ALA A CA 1
ATOM 1233 C C . ALA A 1 160 ? -11.422 -9.036 10.004 1.00 95.81 160 ALA A C 1
ATOM 1235 O O . ALA A 1 160 ? -12.539 -9.149 10.516 1.00 95.81 160 ALA A O 1
ATOM 1236 N N . ARG A 1 161 ? -10.478 -8.221 10.498 1.00 96.31 161 ARG A N 1
ATOM 1237 C CA . ARG A 1 161 ? -10.670 -7.430 11.721 1.00 96.31 161 ARG A CA 1
ATOM 1238 C C . ARG A 1 161 ? -11.857 -6.479 11.587 1.00 96.31 161 ARG A C 1
ATOM 1240 O O . ARG A 1 161 ? -12.708 -6.438 12.473 1.00 96.31 161 ARG A O 1
ATOM 1247 N N . LEU A 1 162 ? -11.965 -5.783 10.453 1.00 96.81 162 LEU A N 1
ATOM 1248 C CA . LEU A 1 162 ? -13.082 -4.879 10.186 1.00 96.81 162 LEU A CA 1
ATOM 1249 C C . LEU A 1 162 ? -14.438 -5.593 10.239 1.00 96.81 162 LEU A C 1
ATOM 1251 O O . LEU A 1 162 ? -15.397 -5.062 10.791 1.00 96.81 162 LEU A O 1
ATOM 1255 N N . THR A 1 163 ? -14.529 -6.803 9.684 1.00 95.56 163 THR A N 1
ATOM 1256 C CA . THR A 1 163 ? -15.765 -7.599 9.721 1.00 95.56 163 THR A CA 1
ATOM 1257 C C . THR A 1 163 ? -16.070 -8.206 11.088 1.00 95.56 163 THR A C 1
ATOM 1259 O O . THR A 1 163 ? -17.237 -8.464 11.378 1.00 95.56 163 THR A O 1
ATOM 1262 N N . GLU A 1 164 ? -15.053 -8.443 11.918 1.00 95.81 164 GLU A N 1
ATOM 1263 C CA . GLU A 1 164 ? -15.210 -9.036 13.247 1.00 95.81 164 GLU A CA 1
ATOM 1264 C C . GLU A 1 164 ? -15.625 -8.000 14.296 1.00 95.81 164 GLU A C 1
ATOM 1266 O O . GLU A 1 164 ? -16.582 -8.226 15.038 1.00 95.81 164 GLU A O 1
ATOM 1271 N N . TYR A 1 165 ? -14.938 -6.858 14.333 1.00 96.62 165 TYR A N 1
ATOM 1272 C CA . TYR A 1 165 ? -15.111 -5.852 15.386 1.00 96.62 165 TYR A CA 1
ATOM 1273 C C . TYR A 1 165 ? -15.897 -4.620 14.925 1.00 96.62 165 TYR A C 1
ATOM 1275 O O . TYR A 1 165 ? -16.499 -3.918 15.738 1.00 96.62 165 TYR A O 1
ATOM 1283 N N . GLY A 1 166 ? -15.967 -4.378 13.616 1.00 95.56 166 GLY A N 1
ATOM 1284 C CA . GLY A 1 166 ? -16.700 -3.250 13.066 1.00 95.56 166 GLY A CA 1
ATOM 1285 C C . GLY A 1 166 ? -16.069 -1.905 13.416 1.00 95.56 166 GLY A C 1
ATOM 1286 O O . GLY A 1 166 ? -14.861 -1.779 13.584 1.00 95.56 166 GLY A O 1
ATOM 1287 N N . LYS A 1 167 ? -16.917 -0.877 13.500 1.00 95.00 167 LYS A N 1
ATOM 1288 C CA . LYS A 1 167 ? -16.494 0.511 13.730 1.00 95.00 167 LYS A CA 1
ATOM 1289 C C . LYS A 1 167 ? -16.168 0.832 15.193 1.00 95.00 167 LYS A C 1
ATOM 1291 O O . LYS A 1 167 ? -15.692 1.922 15.463 1.00 95.00 167 LYS A O 1
ATOM 1296 N N . ASP A 1 168 ? -16.511 -0.076 16.106 1.00 95.00 168 ASP A N 1
ATOM 1297 C CA . ASP A 1 168 ? -16.298 0.083 17.550 1.00 95.00 168 ASP A CA 1
ATOM 1298 C C . ASP A 1 168 ? -14.921 -0.485 17.970 1.00 95.00 168 ASP A C 1
ATOM 1300 O O . ASP A 1 168 ? -14.598 -0.569 19.154 1.00 95.00 168 ASP A O 1
ATOM 1304 N N . ASP A 1 169 ? -14.121 -0.920 16.991 1.00 97.50 169 ASP A N 1
ATOM 1305 C CA . ASP A 1 169 ? -12.738 -1.344 17.158 1.00 97.50 169 ASP A CA 1
ATOM 1306 C C . ASP A 1 169 ? -11.809 -0.152 17.412 1.00 97.50 169 ASP A C 1
ATOM 1308 O O . ASP A 1 169 ? -11.863 0.849 16.700 1.00 97.50 169 ASP A O 1
ATOM 1312 N N . GLU A 1 170 ? -10.890 -0.282 18.369 1.00 97.25 170 GLU A N 1
ATOM 1313 C CA . GLU A 1 170 ? -9.992 0.818 18.738 1.00 97.25 170 GLU A CA 1
ATOM 1314 C C . GLU A 1 170 ? -9.018 1.206 17.617 1.00 97.25 170 GLU A C 1
ATOM 1316 O O . GLU A 1 170 ? -8.683 2.383 17.483 1.00 97.25 170 GLU A O 1
ATOM 1321 N N . ILE A 1 171 ? -8.592 0.245 16.785 1.00 98.25 171 ILE A N 1
ATOM 1322 C CA . ILE A 1 171 ? -7.744 0.526 15.617 1.00 98.25 171 ILE A CA 1
ATOM 1323 C C . ILE A 1 171 ? -8.568 1.243 14.548 1.00 98.25 171 ILE A C 1
ATOM 1325 O O . ILE A 1 171 ? -8.098 2.207 13.947 1.00 98.25 171 ILE A O 1
ATOM 1329 N N . TYR A 1 172 ? -9.813 0.819 14.320 1.00 98.62 172 TYR A N 1
ATOM 1330 C CA . TYR A 1 172 ? -10.704 1.521 13.398 1.00 98.62 172 TYR A CA 1
ATOM 1331 C C . TYR A 1 172 ? -10.927 2.978 13.823 1.00 98.62 172 TYR A C 1
ATOM 1333 O O . TYR A 1 172 ? -10.718 3.892 13.024 1.00 98.62 172 TYR A O 1
ATOM 1341 N N . GLU A 1 173 ? -11.307 3.210 15.083 1.00 98.31 173 GLU A N 1
ATOM 1342 C CA . GLU A 1 173 ? -11.537 4.561 15.605 1.00 98.31 173 GLU A CA 1
ATOM 1343 C C . GLU A 1 173 ? -10.277 5.433 15.513 1.00 98.31 173 GLU A C 1
ATOM 1345 O O . GLU A 1 173 ? -10.381 6.627 15.232 1.00 98.31 173 GLU A O 1
ATOM 1350 N N . ARG A 1 174 ? -9.084 4.849 15.676 1.00 98.12 174 ARG A N 1
ATOM 1351 C CA . ARG A 1 174 ? -7.807 5.567 15.564 1.00 98.12 174 ARG A CA 1
ATOM 1352 C C . ARG A 1 174 ? -7.583 6.191 14.194 1.00 98.12 174 ARG A C 1
ATOM 1354 O O . ARG A 1 174 ? -7.195 7.351 14.120 1.00 98.12 174 ARG A O 1
ATOM 1361 N N . TRP A 1 175 ? -7.805 5.424 13.131 1.00 98.50 175 TRP A N 1
ATOM 1362 C CA . TRP A 1 175 ? -7.448 5.841 11.769 1.00 98.50 175 TRP A CA 1
ATOM 1363 C C . TRP A 1 175 ? -8.612 6.447 10.996 1.00 98.50 175 TRP A C 1
ATOM 1365 O O . TRP A 1 175 ? -8.395 7.190 10.038 1.00 98.50 175 TRP A O 1
ATOM 1375 N N . PHE A 1 176 ? -9.844 6.151 11.412 1.00 98.69 176 PHE A N 1
ATOM 1376 C CA . PHE A 1 176 ? -11.055 6.533 10.692 1.00 98.69 176 PHE A CA 1
ATOM 1377 C C . PHE A 1 176 ? -12.115 7.217 11.563 1.00 98.69 176 PHE A C 1
ATOM 1379 O O . PHE A 1 176 ? -13.103 7.723 11.023 1.00 98.69 176 PHE A O 1
ATOM 1386 N N . GLY A 1 177 ? -11.951 7.243 12.889 1.00 97.94 177 GLY A N 1
ATOM 1387 C CA . GLY A 1 177 ? -12.936 7.788 13.823 1.00 97.94 177 GLY A CA 1
ATOM 1388 C C . GLY A 1 177 ? -14.320 7.173 13.639 1.00 97.94 177 GLY A C 1
ATOM 1389 O O . GLY A 1 177 ? -14.476 5.975 13.425 1.00 97.94 177 GLY A O 1
ATOM 1390 N N . ASN A 1 178 ? -15.358 8.013 13.642 1.00 96.56 178 ASN A N 1
ATOM 1391 C CA . ASN A 1 178 ? -16.733 7.578 13.358 1.00 96.56 178 ASN A CA 1
ATOM 1392 C C . ASN A 1 178 ? -17.057 7.580 11.847 1.00 96.56 178 ASN A C 1
ATOM 1394 O O . ASN A 1 178 ? -18.177 7.900 11.440 1.00 96.56 178 ASN A O 1
ATOM 1398 N N . GLY A 1 179 ? -16.056 7.332 11.002 1.00 97.44 179 GLY A N 1
ATOM 1399 C CA . GLY A 1 179 ? -16.192 7.291 9.551 1.00 97.44 179 GLY A CA 1
ATOM 1400 C C . GLY A 1 179 ? -17.022 6.097 9.079 1.00 97.44 179 GLY A C 1
ATOM 1401 O O . GLY A 1 179 ? -17.283 5.154 9.831 1.00 97.44 179 GLY A O 1
ATOM 1402 N N . SER A 1 180 ? -17.463 6.126 7.822 1.00 97.50 180 SER A N 1
ATOM 1403 C CA . SER A 1 180 ? -18.294 5.057 7.259 1.00 97.50 180 SER A CA 1
ATOM 1404 C C . SER A 1 180 ? -17.499 3.763 7.081 1.00 97.50 180 SER A C 1
ATOM 1406 O O . SER A 1 180 ? -16.646 3.671 6.200 1.00 97.50 180 SER A O 1
ATOM 1408 N N . ILE A 1 181 ? -17.863 2.720 7.835 1.00 97.56 181 ILE A N 1
ATOM 1409 C CA . ILE A 1 181 ? -17.271 1.381 7.681 1.00 97.56 181 ILE A CA 1
ATOM 1410 C C . ILE A 1 181 ? -17.438 0.831 6.263 1.00 97.56 181 ILE A C 1
ATOM 1412 O O . ILE A 1 181 ? -16.588 0.092 5.774 1.00 97.56 181 ILE A O 1
ATOM 1416 N N . TYR A 1 182 ? -18.517 1.222 5.582 1.00 97.88 182 TYR A N 1
ATOM 1417 C CA . TYR A 1 182 ? -18.788 0.813 4.210 1.00 97.88 182 TYR A CA 1
ATOM 1418 C C . TYR A 1 182 ? -17.815 1.446 3.208 1.00 97.88 182 TYR A C 1
ATOM 1420 O O . TYR A 1 182 ? -17.484 0.798 2.219 1.00 97.88 182 TYR A O 1
ATOM 1428 N N . GLU A 1 183 ? -17.339 2.673 3.463 1.00 97.88 183 GLU A N 1
ATOM 1429 C CA . GLU A 1 183 ? -16.295 3.296 2.633 1.00 97.88 183 GLU A CA 1
ATOM 1430 C C . GLU A 1 183 ? -14.961 2.562 2.837 1.00 97.88 183 GLU A C 1
ATOM 1432 O O . GLU A 1 183 ? -14.292 2.225 1.860 1.00 97.88 183 GLU A O 1
ATOM 1437 N N . VAL A 1 184 ? -14.622 2.206 4.082 1.00 98.38 184 VAL A N 1
ATOM 1438 C CA . VAL A 1 184 ? -13.371 1.496 4.393 1.00 98.38 184 VAL A CA 1
ATOM 1439 C C . VAL A 1 184 ? -13.357 0.082 3.807 1.00 98.38 184 VAL A C 1
ATOM 1441 O O . VAL A 1 184 ? -12.458 -0.250 3.036 1.00 98.38 184 VAL A O 1
ATOM 1444 N N . ILE A 1 185 ? -14.363 -0.749 4.110 1.00 97.88 185 ILE A N 1
ATOM 1445 C CA . ILE A 1 185 ? -14.406 -2.127 3.591 1.00 97.88 185 ILE A CA 1
ATOM 1446 C C . ILE A 1 185 ? -14.525 -2.145 2.066 1.00 97.88 185 ILE A C 1
ATOM 1448 O O . ILE A 1 185 ? -13.853 -2.939 1.416 1.00 97.88 185 ILE A O 1
ATOM 1452 N N . GLY A 1 186 ? -15.317 -1.230 1.493 1.00 97.88 186 GLY A N 1
ATOM 1453 C CA . GLY A 1 186 ? -15.476 -1.103 0.049 1.00 97.88 186 GLY A CA 1
ATOM 1454 C C . GLY A 1 186 ? -14.170 -0.726 -0.644 1.00 97.88 186 GLY A C 1
ATOM 1455 O O . GLY A 1 186 ? -13.874 -1.266 -1.704 1.00 97.88 186 GLY A O 1
ATOM 1456 N N . THR A 1 187 ? -13.356 0.134 -0.028 1.00 98.06 187 THR A N 1
ATOM 1457 C CA . THR A 1 187 ? -12.036 0.502 -0.559 1.00 98.06 187 THR A CA 1
ATOM 1458 C C . THR A 1 187 ? -11.056 -0.669 -0.488 1.00 98.06 187 THR A C 1
ATOM 1460 O O . THR A 1 187 ? -10.359 -0.930 -1.465 1.00 98.06 187 THR A O 1
ATOM 1463 N N . ILE A 1 188 ? -11.027 -1.423 0.619 1.00 98.25 188 ILE A N 1
ATOM 1464 C CA . ILE A 1 188 ? -10.168 -2.615 0.740 1.00 98.25 188 ILE A CA 1
ATOM 1465 C C . ILE A 1 188 ? -10.581 -3.685 -0.287 1.00 98.25 188 ILE A C 1
ATOM 1467 O O . ILE A 1 188 ? -9.725 -4.214 -0.997 1.00 98.25 188 ILE A O 1
ATOM 1471 N N . ASP A 1 189 ? -11.882 -3.961 -0.423 1.00 97.25 189 ASP A N 1
ATOM 1472 C CA . ASP A 1 189 ? -12.409 -4.896 -1.426 1.00 97.25 189 ASP A CA 1
ATOM 1473 C C . ASP A 1 189 ? -12.081 -4.425 -2.855 1.00 97.25 189 ASP A C 1
ATOM 1475 O O . ASP A 1 189 ? -11.643 -5.217 -3.690 1.00 97.25 189 ASP A O 1
ATOM 1479 N N . TRP A 1 190 ? -12.220 -3.126 -3.138 1.00 97.25 190 TRP A N 1
ATOM 1480 C CA . TRP A 1 190 ? -11.887 -2.533 -4.435 1.00 97.25 190 TRP A CA 1
ATOM 1481 C C . TRP A 1 190 ? -10.399 -2.664 -4.781 1.00 97.25 190 TRP A C 1
ATOM 1483 O O . TRP A 1 190 ? -10.049 -3.063 -5.896 1.00 97.25 190 TRP A O 1
ATOM 1493 N N . LEU A 1 191 ? -9.506 -2.388 -3.827 1.00 97.25 191 LEU A N 1
ATOM 1494 C CA . LEU A 1 191 ? -8.064 -2.546 -4.017 1.00 97.25 191 LEU A CA 1
ATOM 1495 C C . LEU A 1 191 ? -7.704 -3.975 -4.433 1.00 97.25 191 LEU A C 1
ATOM 1497 O O . LEU A 1 191 ? -6.887 -4.153 -5.341 1.00 97.25 191 LEU A O 1
ATOM 1501 N N . VAL A 1 192 ? -8.361 -4.971 -3.838 1.00 96.38 192 VAL A N 1
ATOM 1502 C CA . VAL A 1 192 ? -8.078 -6.389 -4.075 1.00 96.38 192 VAL A CA 1
ATOM 1503 C C . VAL A 1 192 ? -8.771 -6.945 -5.324 1.00 96.38 192 VAL A C 1
ATOM 1505 O O . VAL A 1 192 ? -8.109 -7.593 -6.130 1.00 96.38 192 VAL A O 1
ATOM 1508 N N . GLU A 1 193 ? -10.072 -6.720 -5.522 1.00 94.94 193 GLU A N 1
ATOM 1509 C CA . GLU A 1 193 ? -10.860 -7.426 -6.552 1.00 94.94 193 GLU A CA 1
ATOM 1510 C C . GLU A 1 193 ? -11.107 -6.625 -7.840 1.00 94.94 193 GLU A C 1
ATOM 1512 O O . GLU A 1 193 ? -11.449 -7.224 -8.864 1.00 94.94 193 GLU A O 1
ATOM 1517 N N . ALA A 1 194 ? -10.939 -5.296 -7.843 1.00 95.38 194 ALA A N 1
ATOM 1518 C CA . ALA A 1 194 ? -11.142 -4.515 -9.067 1.00 95.38 194 ALA A CA 1
ATOM 1519 C C . ALA A 1 194 ? -10.173 -4.960 -10.172 1.00 95.38 194 ALA A C 1
ATOM 1521 O O . ALA A 1 194 ? -9.019 -5.289 -9.880 1.00 95.38 194 ALA A O 1
ATOM 1522 N N . SER A 1 195 ? -10.623 -4.936 -11.435 1.00 94.69 195 SER A N 1
ATOM 1523 C CA . SER A 1 195 ? -9.788 -5.343 -12.576 1.00 94.69 195 SER A CA 1
ATOM 1524 C C . SER A 1 195 ? -8.471 -4.570 -12.587 1.00 94.69 195 SER A C 1
ATOM 1526 O O . SER A 1 195 ? -8.436 -3.352 -12.397 1.00 94.69 195 SER A O 1
ATOM 1528 N N . LYS A 1 196 ? -7.383 -5.309 -12.818 1.00 94.19 196 LYS A N 1
ATOM 1529 C CA . LYS A 1 196 ? -6.031 -4.769 -12.960 1.00 94.19 196 LYS A CA 1
ATOM 1530 C C . LYS A 1 196 ? -5.502 -4.902 -14.393 1.00 94.19 196 LYS A C 1
ATOM 1532 O O . LYS A 1 196 ? -4.305 -4.751 -14.616 1.00 94.19 196 LYS A O 1
ATOM 1537 N N . ASP A 1 197 ? -6.382 -5.143 -15.369 1.00 91.19 197 ASP A N 1
ATOM 1538 C CA . ASP A 1 197 ? -6.003 -5.389 -16.772 1.00 91.19 197 ASP A CA 1
ATOM 1539 C C . ASP A 1 197 ? -5.304 -4.187 -17.419 1.00 91.19 197 ASP A C 1
ATOM 1541 O O . ASP A 1 197 ? -4.438 -4.346 -18.278 1.00 91.19 197 ASP A O 1
ATOM 1545 N N . SER A 1 198 ? -5.667 -2.974 -16.997 1.00 90.38 198 SER A N 1
ATOM 1546 C CA . SER A 1 198 ? -5.058 -1.724 -17.457 1.00 90.38 198 SER A CA 1
ATOM 1547 C C . SER A 1 198 ? -3.933 -1.224 -16.548 1.00 90.38 198 SER A C 1
ATOM 1549 O O . SER A 1 198 ? -3.483 -0.095 -16.725 1.00 90.38 198 SER A O 1
ATOM 1551 N N . LEU A 1 199 ? -3.513 -2.019 -15.558 1.00 95.88 199 LEU A N 1
ATOM 1552 C CA . LEU A 1 199 ? -2.479 -1.661 -14.592 1.00 95.88 199 LEU A CA 1
ATOM 1553 C C . LEU A 1 199 ? -1.175 -2.396 -14.890 1.00 95.88 199 LEU A C 1
ATOM 1555 O O . LEU A 1 199 ? -1.143 -3.620 -15.048 1.00 95.88 199 LEU A O 1
ATOM 1559 N N . LEU A 1 200 ? -0.086 -1.633 -14.926 1.00 95.81 200 LEU A N 1
ATOM 1560 C CA . LEU A 1 200 ? 1.228 -2.131 -15.304 1.00 95.81 200 LEU A CA 1
ATOM 1561 C C . LEU A 1 200 ? 2.318 -1.582 -14.382 1.00 95.81 200 LEU A C 1
ATOM 1563 O O . LEU A 1 200 ? 2.498 -0.371 -14.268 1.00 95.81 200 LEU A O 1
ATOM 1567 N N . TYR A 1 201 ? 3.111 -2.477 -13.800 1.00 98.19 201 TYR A N 1
ATOM 1568 C CA . TYR A 1 201 ? 4.396 -2.129 -13.203 1.00 98.19 201 TYR A CA 1
ATOM 1569 C C . TYR A 1 201 ? 5.514 -2.291 -14.221 1.00 98.19 201 TYR A C 1
ATOM 1571 O O . TYR A 1 201 ? 5.652 -3.348 -14.836 1.00 98.19 201 TYR A O 1
ATOM 1579 N N . ARG A 1 202 ? 6.354 -1.272 -14.363 1.00 97.81 202 ARG A N 1
ATOM 1580 C CA . ARG A 1 202 ? 7.552 -1.301 -15.210 1.00 97.81 202 ARG A CA 1
ATOM 1581 C C . ARG A 1 202 ? 8.787 -0.912 -14.406 1.00 97.81 202 ARG A C 1
ATOM 1583 O O . ARG A 1 202 ? 8.665 -0.357 -13.322 1.00 97.81 202 ARG A O 1
ATOM 1590 N N . CYS A 1 203 ? 9.967 -1.245 -14.913 1.00 98.44 203 CYS A N 1
ATOM 1591 C CA . CYS A 1 203 ? 11.230 -1.096 -14.175 1.00 98.44 203 CYS A CA 1
ATOM 1592 C C . CYS A 1 203 ? 12.285 -0.302 -14.946 1.00 98.44 203 CYS A C 1
ATOM 1594 O O . CYS A 1 203 ? 13.426 -0.203 -14.507 1.00 98.44 203 CYS A O 1
ATOM 1596 N N . ASP A 1 204 ? 11.930 0.207 -16.120 1.00 97.50 204 ASP A N 1
ATOM 1597 C CA . ASP A 1 204 ? 12.718 1.192 -16.833 1.00 97.50 204 ASP A CA 1
ATOM 1598 C C . ASP A 1 204 ? 12.262 2.600 -16.440 1.00 97.50 204 ASP A C 1
ATOM 1600 O O . ASP A 1 204 ? 11.067 2.882 -16.342 1.00 97.50 204 ASP A O 1
ATOM 1604 N N . ASP A 1 205 ? 13.231 3.484 -16.225 1.00 97.06 205 ASP A N 1
ATOM 1605 C CA . ASP A 1 205 ? 12.994 4.888 -15.902 1.00 97.06 205 ASP A CA 1
ATOM 1606 C C . ASP A 1 205 ? 12.684 5.686 -17.174 1.00 97.06 205 ASP A C 1
ATOM 1608 O O . ASP A 1 205 ? 13.504 6.459 -17.668 1.00 97.06 205 ASP A O 1
ATOM 1612 N N . ILE A 1 206 ? 11.521 5.407 -17.763 1.00 97.69 206 ILE A N 1
ATOM 1613 C CA . ILE A 1 206 ? 11.137 5.947 -19.071 1.00 97.69 206 ILE A CA 1
ATOM 1614 C C . ILE A 1 206 ? 10.978 7.474 -19.063 1.00 97.69 206 ILE A C 1
ATOM 1616 O O . ILE A 1 206 ? 11.264 8.098 -20.085 1.00 97.69 206 ILE A O 1
ATOM 1620 N N . ASP A 1 207 ? 10.594 8.062 -17.925 1.00 97.31 207 ASP A N 1
ATOM 1621 C CA . ASP A 1 207 ? 10.412 9.512 -17.783 1.00 97.31 207 ASP A CA 1
ATOM 1622 C C . ASP A 1 207 ? 11.631 10.207 -17.133 1.00 97.31 207 ASP A C 1
ATOM 1624 O O . ASP A 1 207 ? 11.726 11.430 -17.145 1.00 97.31 207 ASP A O 1
ATOM 1628 N N . GLY A 1 208 ? 12.615 9.449 -16.627 1.00 97.44 208 GLY A N 1
ATOM 1629 C CA . GLY A 1 208 ? 13.842 9.984 -16.018 1.00 97.44 208 GLY A CA 1
ATOM 1630 C C . GLY A 1 208 ? 13.715 10.393 -14.542 1.00 97.44 208 GLY A C 1
ATOM 1631 O O . GLY A 1 208 ? 14.680 10.896 -13.955 1.00 97.44 208 GLY A O 1
ATOM 1632 N N . GLU A 1 209 ? 12.548 10.185 -13.932 1.00 97.69 209 GLU A N 1
ATOM 1633 C CA . GLU A 1 209 ? 12.254 10.600 -12.558 1.00 97.69 209 GLU A CA 1
ATOM 1634 C C . GLU A 1 209 ? 12.981 9.755 -11.506 1.00 97.69 209 GLU A C 1
ATOM 1636 O O . GLU A 1 209 ? 13.350 10.285 -10.455 1.00 97.69 209 GLU A O 1
ATOM 1641 N N . CYS A 1 210 ? 13.264 8.471 -11.770 1.00 97.88 210 CYS A N 1
ATOM 1642 C CA . CYS A 1 210 ? 14.085 7.674 -10.851 1.00 97.88 210 CYS A CA 1
ATOM 1643 C C . CYS A 1 210 ? 15.512 8.231 -10.774 1.00 97.88 210 CYS A C 1
ATOM 1645 O O . CYS A 1 210 ? 16.085 8.339 -9.690 1.00 97.88 210 CYS A O 1
ATOM 1647 N N . ALA A 1 211 ? 16.097 8.579 -11.923 1.00 97.69 211 ALA A N 1
ATOM 1648 C CA . ALA A 1 211 ? 17.440 9.136 -12.006 1.00 97.69 211 ALA A CA 1
ATOM 1649 C C . ALA A 1 211 ? 17.524 10.545 -11.399 1.00 97.69 211 ALA A C 1
ATOM 1651 O O . ALA A 1 211 ? 18.546 10.889 -10.801 1.00 97.69 211 ALA A O 1
ATOM 1652 N N . ALA A 1 212 ? 16.459 11.343 -11.524 1.00 97.94 212 ALA A N 1
ATOM 1653 C CA . ALA A 1 212 ? 16.355 12.654 -10.888 1.00 97.94 212 ALA A CA 1
ATOM 1654 C C . ALA A 1 212 ? 16.197 12.561 -9.357 1.00 97.94 212 ALA A C 1
ATOM 1656 O O . ALA A 1 212 ? 16.705 13.424 -8.639 1.00 97.94 212 ALA A O 1
ATOM 1657 N N . ASN A 1 213 ? 15.567 11.491 -8.854 1.00 97.56 213 ASN A N 1
ATOM 1658 C CA . ASN A 1 213 ? 15.207 11.312 -7.443 1.00 97.56 213 ASN A CA 1
ATOM 1659 C C . ASN A 1 213 ? 15.757 9.998 -6.835 1.00 97.56 213 ASN A C 1
ATOM 1661 O O . ASN A 1 213 ? 15.006 9.210 -6.248 1.00 97.56 213 ASN A O 1
ATOM 1665 N N . PRO A 1 214 ? 17.079 9.743 -6.907 1.00 96.19 214 PRO A N 1
ATOM 1666 C CA . PRO A 1 214 ? 17.661 8.416 -6.676 1.00 96.19 214 PRO A CA 1
ATOM 1667 C C . PRO A 1 214 ? 17.559 7.913 -5.229 1.00 96.19 214 PRO A C 1
ATOM 1669 O O . PRO A 1 214 ? 17.738 6.723 -4.973 1.00 96.19 214 PRO A O 1
ATOM 1672 N N . THR A 1 215 ? 17.311 8.806 -4.268 1.00 96.75 215 THR A N 1
ATOM 1673 C CA . THR A 1 215 ? 17.255 8.486 -2.831 1.00 96.75 215 THR A CA 1
ATOM 1674 C C . THR A 1 215 ? 15.878 8.685 -2.213 1.00 96.75 215 THR A C 1
ATOM 1676 O O . THR A 1 215 ? 15.703 8.375 -1.039 1.00 96.75 215 THR A O 1
ATOM 1679 N N . THR A 1 216 ? 14.917 9.214 -2.968 1.00 95.25 216 THR A N 1
ATOM 1680 C CA . THR A 1 216 ? 13.589 9.575 -2.454 1.00 95.25 216 THR A CA 1
ATOM 1681 C C . THR A 1 216 ? 12.470 8.844 -3.175 1.00 95.25 216 THR A C 1
ATOM 1683 O O . THR A 1 216 ? 11.458 8.560 -2.543 1.00 95.25 216 THR A O 1
ATOM 1686 N N . TYR A 1 217 ? 12.626 8.500 -4.459 1.00 96.25 217 TYR A N 1
ATOM 1687 C CA . TYR A 1 217 ? 11.568 7.856 -5.239 1.00 96.25 217 TYR A CA 1
ATOM 1688 C C . TYR A 1 217 ? 11.834 6.355 -5.385 1.00 96.25 217 TYR A C 1
ATOM 1690 O O . TYR A 1 217 ? 12.590 5.933 -6.260 1.00 96.25 217 TYR A O 1
ATOM 1698 N N . PRO A 1 218 ? 11.195 5.496 -4.566 1.00 97.62 218 PRO A N 1
ATOM 1699 C CA . PRO A 1 218 ? 11.177 4.058 -4.827 1.00 97.62 218 PRO A CA 1
ATOM 1700 C C . PRO A 1 218 ? 10.382 3.728 -6.101 1.00 97.62 218 PRO A C 1
ATOM 1702 O O . PRO A 1 218 ? 10.491 2.639 -6.646 1.00 97.62 218 PRO A O 1
ATOM 1705 N N . GLY A 1 219 ? 9.599 4.665 -6.619 1.00 97.81 219 GLY A N 1
ATOM 1706 C CA . GLY A 1 219 ? 8.849 4.530 -7.858 1.00 97.81 219 GLY A CA 1
ATOM 1707 C C . GLY A 1 219 ? 7.793 5.617 -7.939 1.00 97.81 219 GLY A C 1
ATOM 1708 O O . GLY A 1 219 ? 7.440 6.173 -6.901 1.00 97.81 219 GLY A O 1
ATOM 1709 N N . TYR A 1 220 ? 7.233 5.849 -9.116 1.00 97.44 220 TYR A N 1
ATOM 1710 C CA . TYR A 1 220 ? 6.269 6.920 -9.360 1.00 97.44 220 TYR A CA 1
ATOM 1711 C C . TYR A 1 220 ? 5.151 6.460 -10.294 1.00 97.44 220 TYR A C 1
ATOM 1713 O O . TYR A 1 220 ? 5.310 5.520 -11.079 1.00 97.44 220 TYR A O 1
ATOM 1721 N N . HIS A 1 221 ? 4.002 7.117 -10.182 1.00 96.69 221 HIS A N 1
ATOM 1722 C CA . HIS A 1 221 ? 2.917 6.990 -11.142 1.00 96.69 221 HIS A CA 1
ATOM 1723 C C . HIS A 1 221 ? 3.207 7.861 -12.373 1.00 96.69 221 HIS A C 1
ATOM 1725 O O . HIS A 1 221 ? 3.652 8.997 -12.220 1.00 96.69 221 HIS A O 1
ATOM 1731 N N . ARG A 1 222 ? 2.981 7.342 -13.586 1.00 96.31 222 ARG A N 1
ATOM 1732 C CA . ARG A 1 222 ? 3.239 8.087 -14.827 1.00 96.31 222 ARG A CA 1
ATOM 1733 C C . ARG A 1 222 ? 2.056 8.977 -15.201 1.00 96.31 222 ARG A C 1
ATOM 1735 O O . ARG A 1 222 ? 0.971 8.468 -15.467 1.00 96.31 222 ARG A O 1
ATOM 1742 N N . GLU A 1 223 ? 2.294 10.278 -15.350 1.00 91.81 223 GLU A N 1
ATOM 1743 C CA . GLU A 1 223 ? 1.266 11.229 -15.807 1.00 91.81 223 GLU A CA 1
ATOM 1744 C C . GLU A 1 223 ? 0.842 10.974 -17.266 1.00 91.81 223 GLU A C 1
ATOM 1746 O O . GLU A 1 223 ? -0.346 10.981 -17.589 1.00 91.81 223 GLU A O 1
ATOM 1751 N N . ASP A 1 224 ? 1.805 10.661 -18.142 1.00 91.81 224 ASP A N 1
ATOM 1752 C CA . ASP A 1 224 ? 1.576 10.436 -19.579 1.00 91.81 224 ASP A CA 1
ATOM 1753 C C . ASP A 1 224 ? 0.970 9.056 -19.905 1.00 91.81 224 ASP A C 1
ATOM 1755 O O . ASP A 1 224 ? 0.569 8.787 -21.041 1.00 91.81 224 ASP A O 1
ATOM 1759 N N . ALA A 1 225 ? 0.908 8.158 -18.919 1.00 95.44 225 ALA A N 1
ATOM 1760 C CA . ALA A 1 225 ? 0.341 6.822 -19.051 1.00 95.44 225 ALA A CA 1
ATOM 1761 C C . ALA A 1 225 ? -0.327 6.412 -17.734 1.00 95.44 225 ALA A C 1
ATOM 1763 O O . ALA A 1 225 ? 0.246 5.682 -16.931 1.00 95.44 225 ALA A O 1
ATOM 1764 N N . SER A 1 226 ? -1.572 6.850 -17.540 1.00 92.19 226 SER A N 1
ATOM 1765 C CA . SER A 1 226 ? -2.298 6.767 -16.263 1.00 92.19 226 SER A CA 1
ATOM 1766 C C . SER A 1 226 ? -2.555 5.352 -15.710 1.00 92.19 226 SER A C 1
ATOM 1768 O O . SER A 1 226 ? -3.018 5.211 -14.583 1.00 92.19 226 SER A O 1
ATOM 1770 N N . GLY A 1 227 ? -2.256 4.291 -16.463 1.00 96.06 227 GLY A N 1
ATOM 1771 C CA . GLY A 1 227 ? -2.280 2.903 -15.979 1.00 96.06 227 GLY A CA 1
ATOM 1772 C C . GLY A 1 227 ? -0.916 2.366 -15.532 1.00 96.06 227 GLY A C 1
ATOM 1773 O O . GLY A 1 227 ? -0.815 1.227 -15.077 1.00 96.06 227 GLY A O 1
ATOM 1774 N N . GLU A 1 228 ? 0.150 3.148 -15.690 1.00 97.38 228 GLU A N 1
ATOM 1775 C CA . GLU A 1 228 ? 1.519 2.697 -15.493 1.00 97.38 228 GLU A CA 1
ATOM 1776 C C . GLU A 1 228 ? 2.143 3.277 -14.224 1.00 97.38 228 GLU A C 1
ATOM 1778 O O . GLU A 1 228 ? 2.042 4.468 -13.916 1.00 97.38 228 GLU A O 1
ATOM 1783 N N . THR A 1 229 ? 2.866 2.411 -13.522 1.00 98.25 229 THR A N 1
ATOM 1784 C CA . THR A 1 229 ? 3.675 2.767 -12.362 1.00 98.25 229 THR A CA 1
ATOM 1785 C C . THR A 1 229 ? 5.093 2.260 -12.578 1.00 98.25 229 THR A C 1
ATOM 1787 O O . THR A 1 229 ? 5.324 1.071 -12.815 1.00 98.25 229 THR A O 1
ATOM 1790 N N . VAL A 1 230 ? 6.059 3.167 -12.494 1.00 98.56 230 VAL A N 1
ATOM 1791 C CA . VAL A 1 230 ? 7.485 2.849 -12.577 1.00 98.56 230 VAL A CA 1
ATOM 1792 C C . VAL A 1 230 ? 7.983 2.454 -11.191 1.00 98.56 230 VAL A C 1
ATOM 1794 O O . VAL A 1 230 ? 7.728 3.151 -10.212 1.00 98.56 230 VAL A O 1
ATOM 1797 N N . ILE A 1 231 ? 8.698 1.334 -11.104 1.00 98.69 231 ILE A N 1
ATOM 1798 C CA . ILE A 1 231 ? 9.384 0.856 -9.902 1.00 98.69 231 ILE A CA 1
ATOM 1799 C C . ILE A 1 231 ? 10.884 1.105 -10.077 1.00 98.69 231 ILE A C 1
ATOM 1801 O O . ILE A 1 231 ? 11.530 0.470 -10.911 1.00 98.69 231 ILE A O 1
ATOM 1805 N N . CYS A 1 232 ? 11.430 2.026 -9.284 1.00 98.56 232 CYS A N 1
ATOM 1806 C CA . CYS A 1 232 ? 12.831 2.434 -9.334 1.00 98.56 232 CYS A CA 1
ATOM 1807 C C . CYS A 1 232 ? 13.744 1.460 -8.572 1.00 98.56 232 CYS A C 1
ATOM 1809 O O . CYS A 1 232 ? 13.299 0.723 -7.690 1.00 98.56 232 CYS A O 1
ATOM 1811 N N . ASP A 1 233 ? 15.055 1.527 -8.824 1.00 98.00 233 ASP A N 1
ATOM 1812 C CA . ASP A 1 233 ? 16.060 0.714 -8.117 1.00 98.00 233 ASP A CA 1
ATOM 1813 C C . ASP A 1 233 ? 16.017 0.882 -6.588 1.00 98.00 233 ASP A C 1
ATOM 1815 O O . ASP A 1 233 ? 16.266 -0.066 -5.832 1.00 98.00 233 ASP A O 1
ATOM 1819 N N . LEU A 1 234 ? 15.638 2.074 -6.118 1.00 98.38 234 LEU A N 1
ATOM 1820 C CA . LEU A 1 234 ? 15.470 2.348 -4.696 1.00 98.38 234 LEU A CA 1
ATOM 1821 C C . LEU A 1 234 ? 14.413 1.437 -4.050 1.00 98.38 234 LEU A C 1
ATOM 1823 O O . LEU A 1 234 ? 14.599 1.049 -2.899 1.00 98.38 234 LEU A O 1
ATOM 1827 N N . PHE A 1 235 ? 13.352 1.017 -4.753 1.00 98.62 235 PHE A N 1
ATOM 1828 C CA . PHE A 1 235 ? 12.360 0.080 -4.204 1.00 98.62 235 PHE A CA 1
ATOM 1829 C C . PHE A 1 235 ? 13.009 -1.223 -3.738 1.00 98.62 235 PHE A C 1
ATOM 1831 O O . PHE A 1 235 ? 12.798 -1.654 -2.608 1.00 98.62 235 PHE A O 1
ATOM 1838 N N . TYR A 1 236 ? 13.855 -1.823 -4.575 1.00 97.94 236 TYR A N 1
ATOM 1839 C CA . TYR A 1 236 ? 14.441 -3.140 -4.306 1.00 97.94 236 TYR A CA 1
ATOM 1840 C C . TYR A 1 236 ? 15.475 -3.135 -3.178 1.00 97.94 236 TYR A C 1
ATOM 1842 O O . TYR A 1 236 ? 15.821 -4.189 -2.648 1.00 97.94 236 TYR A O 1
ATOM 1850 N N . THR A 1 237 ? 15.990 -1.961 -2.819 1.00 96.50 237 THR A N 1
ATOM 1851 C CA . THR A 1 237 ? 17.012 -1.813 -1.777 1.00 96.50 237 THR A CA 1
ATOM 1852 C C . THR A 1 237 ? 16.445 -1.258 -0.472 1.00 96.50 237 THR A C 1
ATOM 1854 O O . THR A 1 237 ? 16.924 -1.635 0.600 1.00 96.50 237 THR A O 1
ATOM 1857 N N . SER A 1 238 ? 15.416 -0.408 -0.549 1.00 97.44 238 SER A N 1
ATOM 1858 C CA . SER A 1 238 ? 14.790 0.230 0.614 1.00 97.44 238 SER A CA 1
ATOM 1859 C C . SER A 1 238 ? 13.628 -0.573 1.193 1.00 97.44 238 SER A C 1
ATOM 1861 O O . SER A 1 238 ? 13.543 -0.697 2.413 1.00 97.44 238 SER A O 1
ATOM 1863 N N . LYS A 1 239 ? 12.760 -1.154 0.353 1.00 98.12 239 LYS A N 1
ATOM 1864 C CA . LYS A 1 239 ? 11.541 -1.821 0.823 1.00 98.12 239 LYS A CA 1
ATOM 1865 C C . LYS A 1 239 ? 11.841 -3.198 1.398 1.00 98.12 239 LYS A C 1
ATOM 1867 O O . LYS A 1 239 ? 12.731 -3.913 0.925 1.00 98.12 239 LYS A O 1
ATOM 1872 N N . LYS A 1 240 ? 11.071 -3.590 2.410 1.00 98.25 240 LYS A N 1
ATOM 1873 C CA . LYS A 1 240 ? 11.201 -4.891 3.080 1.00 98.25 240 LYS A CA 1
ATOM 1874 C C . LYS A 1 240 ? 9.977 -5.777 2.861 1.00 98.25 240 LYS A C 1
ATOM 1876 O O . LYS A 1 240 ? 8.886 -5.253 2.645 1.00 98.25 240 LYS A O 1
ATOM 1881 N N . PRO A 1 241 ? 10.132 -7.112 2.904 1.00 97.75 241 PRO A N 1
ATOM 1882 C CA . PRO A 1 241 ? 8.990 -8.018 2.986 1.00 97.75 241 PRO A CA 1
ATOM 1883 C C . PRO A 1 241 ? 8.126 -7.692 4.205 1.00 97.75 241 PRO A C 1
ATOM 1885 O O . PRO A 1 241 ? 8.647 -7.279 5.239 1.00 97.75 241 PRO A O 1
ATOM 1888 N N . LEU A 1 242 ? 6.823 -7.935 4.119 1.00 97.19 242 LEU A N 1
ATOM 1889 C CA . LEU A 1 242 ? 5.890 -7.699 5.224 1.00 97.19 242 LEU A CA 1
ATOM 1890 C C . LEU A 1 242 ? 6.236 -8.519 6.478 1.00 97.19 242 LEU A C 1
ATOM 1892 O O . LEU A 1 242 ? 6.032 -8.061 7.599 1.00 97.19 242 LEU A O 1
ATOM 1896 N N . ALA A 1 243 ? 6.855 -9.689 6.305 1.00 96.62 243 ALA A N 1
ATOM 1897 C CA . ALA A 1 243 ? 7.355 -10.527 7.398 1.00 96.62 243 ALA A CA 1
ATOM 1898 C C . ALA A 1 243 ? 8.427 -9.851 8.283 1.00 96.62 243 ALA A C 1
ATOM 1900 O O . ALA A 1 243 ? 8.712 -10.340 9.375 1.00 96.62 243 ALA A O 1
ATOM 1901 N N . ASN A 1 244 ? 9.028 -8.745 7.833 1.00 97.12 244 ASN A N 1
ATOM 1902 C CA . ASN A 1 244 ? 9.951 -7.942 8.636 1.00 97.12 244 ASN A CA 1
ATOM 1903 C C . ASN A 1 244 ? 9.240 -6.973 9.589 1.00 97.12 244 ASN A C 1
ATOM 1905 O O . ASN A 1 244 ? 9.909 -6.335 10.406 1.00 97.12 244 ASN A O 1
ATOM 1909 N N . MET A 1 245 ? 7.914 -6.836 9.497 1.00 97.69 245 MET A N 1
ATOM 1910 C CA . MET A 1 245 ? 7.183 -5.915 10.355 1.00 97.69 245 MET A CA 1
ATOM 1911 C C . MET A 1 245 ? 7.437 -6.217 11.831 1.00 97.69 245 MET A C 1
ATOM 1913 O O . MET A 1 245 ? 7.536 -7.374 12.234 1.00 97.69 245 MET A O 1
ATOM 1917 N N . CYS A 1 246 ? 7.603 -5.152 12.616 1.00 97.00 246 CYS A N 1
ATOM 1918 C CA . CYS A 1 246 ? 7.973 -5.170 14.032 1.00 97.00 246 CYS A CA 1
ATOM 1919 C C . CYS A 1 246 ? 9.411 -5.614 14.358 1.00 97.00 246 CYS A C 1
ATOM 1921 O O . CYS A 1 246 ? 9.857 -5.408 15.487 1.00 97.00 246 CYS A O 1
ATOM 1923 N N . PHE A 1 247 ? 10.171 -6.164 13.405 1.00 96.81 247 PHE A N 1
ATOM 1924 C CA . PHE A 1 247 ? 11.620 -6.351 13.567 1.00 96.81 247 PHE A CA 1
ATOM 1925 C C . PHE A 1 247 ? 12.409 -5.084 13.229 1.00 96.81 247 PHE A C 1
ATOM 1927 O O . PHE A 1 247 ? 13.466 -4.849 13.814 1.00 96.81 247 PHE A O 1
ATOM 1934 N N . ASP A 1 248 ? 11.894 -4.273 12.305 1.00 96.00 248 ASP A N 1
ATOM 1935 C CA . ASP A 1 248 ? 12.563 -3.061 11.819 1.00 96.00 248 ASP A CA 1
ATOM 1936 C C . ASP A 1 248 ? 12.299 -1.817 12.697 1.00 96.00 248 ASP A C 1
ATOM 1938 O O . ASP A 1 248 ? 12.939 -0.785 12.508 1.00 96.00 248 ASP A O 1
ATOM 1942 N N . GLY A 1 249 ? 11.394 -1.914 13.677 1.00 95.81 249 GLY A N 1
ATOM 1943 C CA . GLY A 1 249 ? 10.968 -0.807 14.538 1.00 95.81 249 GLY A CA 1
ATOM 1944 C C . GLY A 1 249 ? 9.460 -0.815 14.778 1.00 95.81 249 GLY A C 1
ATOM 1945 O O . GLY A 1 249 ? 8.785 -1.804 14.484 1.00 95.81 249 GLY A O 1
ATOM 1946 N N . SER A 1 250 ? 8.927 0.290 15.308 1.00 97.81 250 SER A N 1
ATOM 1947 C CA . SER A 1 250 ? 7.478 0.477 15.419 1.00 97.81 250 SER A CA 1
ATOM 1948 C C . SER A 1 250 ? 6.874 0.938 14.089 1.00 97.81 250 SER A C 1
ATOM 1950 O O . SER A 1 250 ? 7.593 1.422 13.208 1.00 97.81 250 SER A O 1
ATOM 1952 N N . ILE A 1 251 ? 5.556 0.810 13.926 1.00 97.94 251 ILE A N 1
ATOM 1953 C CA . ILE A 1 251 ? 4.849 1.313 12.737 1.00 97.94 251 ILE A CA 1
ATOM 1954 C C . ILE A 1 251 ? 5.018 2.827 12.622 1.00 97.94 251 ILE A C 1
ATOM 1956 O O . ILE A 1 251 ? 5.323 3.311 11.535 1.00 97.94 251 ILE A O 1
ATOM 1960 N N . VAL A 1 252 ? 4.902 3.561 13.733 1.00 97.56 252 VAL A N 1
ATOM 1961 C CA . VAL A 1 252 ? 5.097 5.018 13.763 1.00 97.56 252 VAL A CA 1
ATOM 1962 C C . VAL A 1 252 ? 6.505 5.412 13.313 1.00 97.56 252 VAL A C 1
ATOM 1964 O O . VAL A 1 252 ? 6.648 6.297 12.477 1.00 97.56 252 VAL A O 1
ATOM 1967 N N . SER A 1 253 ? 7.553 4.744 13.811 1.00 96.94 253 SER A N 1
ATOM 1968 C CA . SER A 1 253 ? 8.933 5.121 13.472 1.00 96.94 253 SER A CA 1
ATOM 1969 C C . SER A 1 253 ? 9.351 4.697 12.065 1.00 96.94 253 SER A C 1
ATOM 1971 O O . SER A 1 253 ? 10.233 5.311 11.471 1.00 96.94 253 SER A O 1
ATOM 1973 N N . THR A 1 254 ? 8.785 3.597 11.568 1.00 97.06 254 THR A N 1
ATOM 1974 C CA . THR A 1 254 ? 9.223 2.951 10.321 1.00 97.06 254 THR A CA 1
ATOM 1975 C C . THR A 1 254 ? 8.376 3.382 9.126 1.00 97.06 254 THR A C 1
ATOM 1977 O O . THR A 1 254 ? 8.878 3.466 8.008 1.00 97.06 254 THR A O 1
ATOM 1980 N N . GLY A 1 255 ? 7.096 3.670 9.357 1.00 97.44 255 GLY A N 1
ATOM 1981 C CA . GLY A 1 255 ? 6.123 4.001 8.326 1.00 97.44 255 GLY A CA 1
ATOM 1982 C C . GLY A 1 255 ? 5.570 2.757 7.607 1.00 97.44 255 GLY A C 1
ATOM 1983 O O . GLY A 1 255 ? 6.328 1.845 7.258 1.00 97.44 255 GLY A O 1
ATOM 1984 N N . PRO A 1 256 ? 4.259 2.705 7.303 1.00 98.12 256 PRO A N 1
ATOM 1985 C CA . PRO A 1 256 ? 3.653 1.580 6.585 1.00 98.12 256 PRO A CA 1
ATOM 1986 C C . PRO A 1 256 ? 4.275 1.323 5.203 1.00 98.12 256 PRO A C 1
ATOM 1988 O O . PRO A 1 256 ? 4.527 0.175 4.833 1.00 98.12 256 PRO A O 1
ATOM 1991 N N . LYS A 1 257 ? 4.599 2.398 4.463 1.00 97.62 257 LYS A N 1
ATOM 1992 C CA . LYS A 1 257 ? 5.187 2.346 3.110 1.00 97.62 257 LYS A CA 1
ATOM 1993 C C . LYS A 1 257 ? 6.570 1.667 3.091 1.00 97.62 257 LYS A C 1
ATOM 1995 O O . LYS A 1 257 ? 7.072 1.366 2.013 1.00 97.62 257 LYS A O 1
ATOM 2000 N N . HIS A 1 258 ? 7.229 1.417 4.228 1.00 98.06 258 HIS A N 1
ATOM 2001 C CA . HIS A 1 258 ? 8.506 0.679 4.279 1.00 98.06 258 HIS A CA 1
ATOM 2002 C C . HIS A 1 258 ? 8.365 -0.780 3.818 1.00 98.06 258 HIS A C 1
ATOM 2004 O O . HIS A 1 258 ? 9.287 -1.349 3.224 1.00 98.06 258 HIS A O 1
ATOM 2010 N N . TYR A 1 259 ? 7.190 -1.376 4.024 1.00 98.56 259 TYR A N 1
ATOM 2011 C CA . TYR A 1 259 ? 6.915 -2.756 3.641 1.00 98.56 259 TYR A CA 1
ATOM 2012 C C . TYR A 1 259 ? 6.349 -2.818 2.223 1.00 98.56 259 TYR A C 1
ATOM 2014 O O . TYR A 1 259 ? 5.358 -2.163 1.900 1.00 98.56 259 TYR A O 1
ATOM 2022 N N . ALA A 1 260 ? 6.971 -3.633 1.370 1.00 98.38 260 ALA A N 1
ATOM 2023 C CA . ALA A 1 260 ? 6.697 -3.689 -0.063 1.00 98.38 260 ALA A CA 1
ATOM 2024 C C . ALA A 1 260 ? 5.221 -3.969 -0.380 1.00 98.38 260 ALA A C 1
ATOM 2026 O O . ALA A 1 260 ? 4.691 -3.386 -1.319 1.00 98.38 260 ALA A O 1
ATOM 2027 N N . GLY A 1 261 ? 4.545 -4.821 0.398 1.00 97.81 261 GLY A N 1
ATOM 2028 C CA . GLY A 1 261 ? 3.123 -5.091 0.180 1.00 97.81 261 GLY A CA 1
ATOM 2029 C C . GLY A 1 261 ? 2.226 -3.879 0.424 1.00 97.81 261 GLY A C 1
ATOM 2030 O O . GLY A 1 261 ? 1.368 -3.560 -0.392 1.00 97.81 261 GLY A O 1
ATOM 2031 N N . ILE A 1 262 ? 2.474 -3.128 1.494 1.00 98.56 262 ILE A N 1
ATOM 2032 C CA . ILE A 1 262 ? 1.688 -1.924 1.782 1.00 98.56 262 ILE A CA 1
ATOM 2033 C C . ILE A 1 262 ? 2.021 -0.809 0.775 1.00 98.56 262 ILE A C 1
ATOM 2035 O O . ILE A 1 262 ? 1.115 -0.144 0.279 1.00 98.56 262 ILE A O 1
ATOM 2039 N N . ASP A 1 263 ? 3.293 -0.659 0.382 1.00 98.69 263 ASP A N 1
ATOM 2040 C CA . ASP A 1 263 ? 3.711 0.282 -0.674 1.00 98.69 263 ASP A CA 1
ATOM 2041 C C . ASP A 1 263 ? 3.067 -0.028 -2.037 1.00 98.69 263 ASP A C 1
ATOM 2043 O O . ASP A 1 263 ? 2.739 0.884 -2.793 1.00 98.69 263 ASP A O 1
ATOM 2047 N N . LEU A 1 264 ? 2.856 -1.302 -2.377 1.00 98.44 264 LEU A N 1
ATOM 2048 C CA . LEU A 1 264 ? 2.217 -1.679 -3.641 1.00 98.44 264 LEU A CA 1
ATOM 2049 C C . LEU A 1 264 ? 0.705 -1.400 -3.639 1.00 98.44 264 LEU A C 1
ATOM 2051 O O . LEU A 1 264 ? 0.196 -0.944 -4.664 1.00 98.44 264 LEU A O 1
ATOM 2055 N N . LEU A 1 265 ? 0.009 -1.583 -2.507 1.00 97.69 265 LEU A N 1
ATOM 2056 C CA . LEU A 1 265 ? -1.385 -1.134 -2.347 1.00 97.69 265 LEU A CA 1
ATOM 2057 C C . LEU A 1 265 ? -1.499 0.385 -2.461 1.00 97.69 265 LEU A C 1
ATOM 2059 O O . LEU A 1 265 ? -2.349 0.888 -3.193 1.00 97.69 265 LEU A O 1
ATOM 2063 N N . HIS A 1 266 ? -0.602 1.105 -1.788 1.00 98.12 266 HIS A N 1
ATOM 2064 C CA . HIS A 1 266 ? -0.482 2.555 -1.883 1.00 98.12 266 HIS A CA 1
ATOM 2065 C C . HIS A 1 266 ? -0.378 3.017 -3.345 1.00 98.12 266 HIS A C 1
ATOM 2067 O O . HIS A 1 266 ? -1.141 3.870 -3.790 1.00 98.12 266 HIS A O 1
ATOM 2073 N N . ARG A 1 267 ? 0.485 2.373 -4.139 1.00 97.75 267 ARG A N 1
ATOM 2074 C CA . ARG A 1 267 ? 0.659 2.700 -5.563 1.00 97.75 267 ARG A CA 1
ATOM 2075 C C . ARG A 1 267 ? -0.593 2.506 -6.409 1.00 97.75 267 ARG A C 1
ATOM 2077 O O . ARG A 1 267 ? -0.719 3.187 -7.423 1.00 97.75 267 ARG A O 1
ATOM 2084 N N . TYR A 1 268 ? -1.504 1.604 -6.039 1.00 97.50 268 TYR A N 1
ATOM 2085 C CA . TYR A 1 268 ? -2.794 1.528 -6.726 1.00 97.50 268 TYR A CA 1
ATOM 2086 C C . TYR A 1 268 ? -3.598 2.808 -6.531 1.00 97.50 268 TYR A C 1
ATOM 2088 O O . TYR A 1 268 ? -4.228 3.251 -7.479 1.00 97.50 268 TYR A O 1
ATOM 2096 N N . LEU A 1 269 ? -3.528 3.453 -5.369 1.00 96.88 269 LEU A N 1
ATOM 2097 C CA . LEU A 1 269 ? -4.295 4.668 -5.086 1.00 96.88 269 LEU A CA 1
ATOM 2098 C C . LEU A 1 269 ? -3.758 5.918 -5.804 1.00 96.88 269 LEU A C 1
ATOM 2100 O O . LEU A 1 269 ? -4.485 6.896 -5.937 1.00 96.88 269 LEU A O 1
ATOM 2104 N N . HIS A 1 270 ? -2.550 5.884 -6.370 1.00 95.88 270 HIS A N 1
ATOM 2105 C CA . HIS A 1 270 ? -2.114 6.938 -7.295 1.00 95.88 270 HIS A CA 1
ATOM 2106 C C . HIS A 1 270 ? -2.727 6.816 -8.696 1.00 95.88 270 HIS A C 1
ATOM 2108 O O . HIS A 1 270 ? -2.726 7.788 -9.445 1.00 95.88 270 HIS A O 1
ATOM 2114 N N . VAL A 1 271 ? -3.248 5.643 -9.073 1.00 96.25 271 VAL A N 1
ATOM 2115 C CA . VAL A 1 271 ? -3.820 5.426 -10.407 1.00 96.25 271 VAL A CA 1
ATOM 2116 C C . VAL A 1 271 ? -5.265 5.938 -10.439 1.00 96.25 271 VAL A C 1
ATOM 2118 O O . VAL A 1 271 ? -6.085 5.423 -9.675 1.00 96.25 271 VAL A O 1
ATOM 2121 N N . PRO A 1 272 ? -5.630 6.878 -11.339 1.00 95.19 272 PRO A N 1
ATOM 2122 C CA . PRO A 1 272 ? -6.920 7.575 -11.286 1.00 95.19 272 PRO A CA 1
ATOM 2123 C C . PRO A 1 272 ? -8.144 6.655 -11.233 1.00 95.19 272 PRO A C 1
ATOM 2125 O O . PRO A 1 272 ? -9.032 6.836 -10.407 1.00 95.19 272 PRO A O 1
ATOM 2128 N N . TYR A 1 273 ? -8.179 5.596 -12.044 1.00 94.56 273 TYR A N 1
ATOM 2129 C CA . TYR A 1 273 ? -9.295 4.643 -12.014 1.00 94.56 273 TYR A CA 1
ATOM 2130 C C . TYR A 1 273 ? -9.427 3.917 -10.663 1.00 94.56 273 TYR A C 1
ATOM 2132 O O . TYR A 1 273 ? -10.536 3.654 -10.200 1.00 94.56 273 TYR A O 1
ATOM 2140 N N . MET A 1 274 ? -8.307 3.608 -10.011 1.00 96.75 274 MET A N 1
ATOM 2141 C CA . MET A 1 274 ? -8.299 2.906 -8.730 1.00 96.75 274 MET A CA 1
ATOM 2142 C C . MET A 1 274 ? -8.682 3.831 -7.572 1.00 96.75 274 MET A C 1
ATOM 2144 O O . MET A 1 274 ? -9.408 3.395 -6.684 1.00 96.75 274 MET A O 1
ATOM 2148 N N . SER A 1 275 ? -8.266 5.099 -7.601 1.00 96.31 275 SER A N 1
ATOM 2149 C CA . SER A 1 275 ? -8.665 6.112 -6.614 1.00 96.31 275 SER A CA 1
ATOM 2150 C C . SER A 1 275 ? -10.018 6.765 -6.885 1.00 96.31 275 SER A C 1
ATOM 2152 O O . SER A 1 275 ? -10.449 7.606 -6.097 1.00 96.31 275 SER A O 1
ATOM 2154 N N . SER A 1 276 ? -10.702 6.387 -7.971 1.00 95.31 276 SER A N 1
ATOM 2155 C CA . SER A 1 276 ? -11.907 7.067 -8.467 1.00 95.31 276 SER A CA 1
ATOM 2156 C C . SER A 1 276 ? -11.674 8.570 -8.666 1.00 95.31 276 SER A C 1
ATOM 2158 O O . SER A 1 276 ? -12.370 9.403 -8.088 1.00 95.31 276 SER A O 1
ATOM 2160 N N . ASP A 1 277 ? -10.650 8.892 -9.458 1.00 94.50 277 ASP A N 1
ATOM 2161 C CA . ASP A 1 277 ? -10.208 10.242 -9.815 1.00 94.50 277 ASP A CA 1
ATOM 2162 C C . ASP A 1 277 ? -9.944 11.128 -8.584 1.00 94.50 277 ASP A C 1
ATOM 2164 O O . ASP A 1 277 ? -10.342 12.293 -8.524 1.00 94.50 277 ASP A O 1
ATOM 2168 N N . GLY A 1 278 ? -9.273 10.554 -7.579 1.00 94.44 278 GLY A N 1
ATOM 2169 C CA . GLY A 1 278 ? -8.914 11.243 -6.337 1.00 94.44 278 GLY A CA 1
ATOM 2170 C C . GLY A 1 278 ? -10.007 11.250 -5.264 1.00 94.44 278 GLY A C 1
ATOM 2171 O O . GLY A 1 278 ? -9.892 11.989 -4.290 1.00 94.44 278 GLY A O 1
ATOM 2172 N N . TYR A 1 279 ? -11.060 10.434 -5.390 1.00 97.00 279 TYR A N 1
ATOM 2173 C CA . TYR A 1 279 ? -12.007 10.224 -4.288 1.00 97.00 279 TYR A CA 1
ATOM 2174 C C . TYR A 1 279 ? -11.304 9.664 -3.045 1.00 97.00 279 TYR A C 1
ATOM 2176 O O . TYR A 1 279 ? -11.536 10.170 -1.949 1.00 97.00 279 TYR A O 1
ATOM 2184 N N . ILE A 1 280 ? -10.422 8.675 -3.234 1.00 97.88 280 ILE A N 1
ATOM 2185 C CA . ILE A 1 280 ? -9.420 8.259 -2.246 1.00 97.88 280 ILE A CA 1
ATOM 2186 C C . ILE A 1 280 ? -8.089 8.909 -2.634 1.00 97.88 280 ILE A C 1
ATOM 2188 O O . ILE A 1 280 ? -7.600 8.662 -3.733 1.00 97.88 280 ILE A O 1
ATOM 2192 N N . ALA A 1 281 ? -7.508 9.739 -1.773 1.00 96.12 281 ALA A N 1
ATOM 2193 C CA . ALA A 1 281 ? -6.288 10.487 -2.086 1.00 96.12 281 ALA A CA 1
ATOM 2194 C C . ALA A 1 281 ? -5.419 10.714 -0.843 1.00 96.12 281 ALA A C 1
ATOM 2196 O O . ALA A 1 281 ? -5.870 10.517 0.285 1.00 96.12 281 ALA A O 1
ATOM 2197 N N . GLU A 1 282 ? -4.168 11.119 -1.044 1.00 94.88 282 GLU A N 1
ATOM 2198 C CA . GLU A 1 282 ? -3.295 11.617 0.026 1.00 94.88 282 GLU A CA 1
ATOM 2199 C C . GLU A 1 282 ? -3.757 13.033 0.411 1.00 94.88 282 GLU A C 1
ATOM 2201 O O . GLU A 1 282 ? -3.272 14.035 -0.105 1.00 94.88 282 GLU A O 1
ATOM 2206 N N . TYR A 1 283 ? -4.786 13.114 1.258 1.00 96.38 283 TYR A N 1
ATOM 2207 C CA . TYR A 1 283 ? -5.279 14.385 1.796 1.00 96.38 283 TYR A CA 1
ATOM 2208 C C . TYR A 1 283 ? -4.424 14.864 2.974 1.00 96.38 283 TYR A C 1
ATOM 2210 O O . TYR A 1 283 ? -4.283 16.070 3.164 1.00 96.38 283 TYR A O 1
ATOM 2218 N N . PHE A 1 284 ? -3.894 13.916 3.752 1.00 96.69 284 PHE A N 1
ATOM 2219 C CA . PHE A 1 284 ? -3.064 14.128 4.934 1.00 96.69 284 PHE A CA 1
ATOM 2220 C C . PHE A 1 284 ? -2.011 13.020 4.991 1.00 96.69 284 PHE A C 1
ATOM 2222 O O . PHE A 1 284 ? -2.369 11.839 4.983 1.00 96.69 284 PHE A O 1
ATOM 2229 N N . GLU A 1 285 ? -0.738 13.397 5.057 1.00 94.88 285 GLU A N 1
ATOM 2230 C CA . GLU A 1 285 ? 0.393 12.455 5.043 1.00 94.88 285 GLU A CA 1
ATOM 2231 C C . GLU A 1 285 ? 1.130 12.409 6.390 1.00 94.88 285 GLU A C 1
ATOM 2233 O O . GLU A 1 285 ? 1.706 11.382 6.756 1.00 94.88 285 GLU A O 1
ATOM 2238 N N . GLU A 1 286 ? 1.095 13.504 7.154 1.00 96.56 286 GLU A N 1
ATOM 2239 C CA . GLU A 1 286 ? 1.755 13.591 8.454 1.00 96.56 286 GLU A CA 1
ATOM 2240 C C . GLU A 1 286 ? 0.917 12.899 9.538 1.00 96.56 286 GLU A C 1
ATOM 2242 O O . GLU A 1 286 ? -0.309 13.030 9.594 1.00 96.56 286 GLU A O 1
ATOM 2247 N N . LEU A 1 287 ? 1.578 12.138 10.416 1.00 96.75 287 LEU A N 1
ATOM 2248 C CA . LEU A 1 287 ? 0.905 11.276 11.393 1.00 96.75 287 LEU A CA 1
ATOM 2249 C C . LEU A 1 287 ? -0.043 12.047 12.325 1.00 96.75 287 LEU A C 1
ATOM 2251 O O . LEU A 1 287 ? -1.137 11.569 12.620 1.00 96.75 287 LEU A O 1
ATOM 2255 N N . ASP A 1 288 ? 0.362 13.225 12.793 1.00 97.38 288 ASP A N 1
ATOM 2256 C CA . ASP A 1 288 ? -0.459 14.061 13.669 1.00 97.38 288 ASP A CA 1
ATOM 2257 C C . ASP A 1 288 ? -1.706 14.590 12.949 1.00 97.38 288 ASP A C 1
ATOM 2259 O O . ASP A 1 288 ? -2.795 14.575 13.526 1.00 97.38 288 ASP A O 1
ATOM 2263 N N . GLU A 1 289 ? -1.583 14.967 11.675 1.00 97.50 289 GLU A N 1
ATOM 2264 C CA . GLU A 1 289 ? -2.718 15.369 10.838 1.00 97.50 289 GLU A CA 1
ATOM 2265 C C . GLU A 1 289 ? -3.674 14.199 10.564 1.00 97.50 289 GLU A C 1
ATOM 2267 O O . GLU A 1 289 ? -4.894 14.366 10.633 1.00 97.50 289 GLU A O 1
ATOM 2272 N N . ILE A 1 290 ? -3.140 12.999 10.310 1.00 98.12 290 ILE A N 1
ATOM 2273 C CA . ILE A 1 290 ? -3.928 11.773 10.106 1.00 98.12 290 ILE A CA 1
ATOM 2274 C C . ILE A 1 290 ? -4.756 11.438 11.360 1.00 98.12 290 ILE A C 1
ATOM 2276 O O . ILE A 1 290 ? -5.934 11.080 11.261 1.00 98.12 290 ILE A O 1
ATOM 2280 N N . LEU A 1 291 ? -4.162 11.563 12.548 1.00 98.19 291 LEU A N 1
ATOM 2281 C CA . LEU A 1 291 ? -4.853 11.311 13.814 1.00 98.19 291 LEU A CA 1
ATOM 2282 C C . LEU A 1 291 ? -5.869 12.412 14.147 1.00 98.19 291 LEU A C 1
ATOM 2284 O O . LEU A 1 291 ? -6.953 12.105 14.652 1.00 98.19 291 LEU A O 1
ATOM 2288 N N . ASP A 1 292 ? -5.555 13.678 13.857 1.00 97.81 292 ASP A N 1
ATOM 2289 C CA . ASP A 1 292 ? -6.492 14.788 14.056 1.00 97.81 292 ASP A CA 1
ATOM 2290 C C . ASP A 1 292 ? -7.715 14.639 13.147 1.00 97.81 292 ASP A C 1
ATOM 2292 O O . ASP A 1 292 ? -8.848 14.692 13.630 1.00 97.81 292 ASP A O 1
ATOM 2296 N N . VAL A 1 293 ? -7.519 14.359 11.852 1.00 97.25 293 VAL A N 1
ATOM 2297 C CA . VAL A 1 293 ? -8.634 14.235 10.902 1.00 97.25 293 VAL A CA 1
ATOM 2298 C C . VAL A 1 293 ? -9.544 13.052 11.240 1.00 97.25 293 VAL A C 1
ATOM 2300 O O . VAL A 1 293 ? -10.760 13.157 11.069 1.00 97.25 293 VAL A O 1
ATOM 2303 N N . ALA A 1 294 ? -9.013 11.952 11.783 1.00 97.75 294 ALA A N 1
ATOM 2304 C CA . ALA A 1 294 ? -9.837 10.848 12.272 1.00 97.75 294 ALA A CA 1
ATOM 2305 C C . ALA A 1 294 ? -10.814 11.311 13.370 1.00 97.75 294 ALA A C 1
ATOM 2307 O O . ALA A 1 294 ? -11.984 10.921 13.370 1.00 97.75 294 ALA A O 1
ATOM 2308 N N . GLN A 1 295 ? -10.377 12.207 14.259 1.00 96.50 295 GLN A N 1
ATOM 2309 C CA . GLN A 1 295 ? -11.190 12.729 15.362 1.00 96.50 295 GLN A CA 1
ATOM 2310 C C . GLN A 1 295 ? -12.121 13.870 14.938 1.00 96.50 295 GLN A C 1
ATOM 2312 O O . GLN A 1 295 ? -13.253 13.961 15.419 1.00 96.50 295 GLN A O 1
ATOM 2317 N N . THR A 1 296 ? -11.657 14.755 14.056 1.00 97.25 296 THR A N 1
ATOM 2318 C CA . THR A 1 296 ? -12.341 16.016 13.739 1.00 97.25 296 THR A CA 1
ATOM 2319 C C . THR A 1 296 ? -13.152 15.953 12.446 1.00 97.25 296 THR A C 1
ATOM 2321 O O . THR A 1 296 ? -14.164 16.649 12.322 1.00 97.25 296 THR A O 1
ATOM 2324 N N . ASN A 1 297 ? -12.761 15.106 11.491 1.00 96.88 297 ASN A N 1
ATOM 2325 C CA . ASN A 1 297 ? -13.372 15.017 10.167 1.00 96.88 297 ASN A CA 1
ATOM 2326 C C . ASN A 1 297 ? -13.281 13.598 9.580 1.00 96.88 297 ASN A C 1
ATOM 2328 O O . ASN A 1 297 ? -12.686 13.348 8.527 1.00 96.88 297 ASN A O 1
ATOM 2332 N N . SER A 1 298 ? -13.959 12.660 10.238 1.00 96.25 298 SER A N 1
ATOM 2333 C CA . SER A 1 298 ? -13.960 11.245 9.858 1.00 96.25 298 SER A CA 1
ATOM 2334 C C . SER A 1 298 ? -14.417 10.963 8.421 1.00 96.25 298 SER A C 1
ATOM 2336 O O . SER A 1 298 ? -14.077 9.923 7.870 1.00 96.25 298 SER A O 1
ATOM 2338 N N . SER A 1 299 ? -15.159 11.885 7.789 1.00 95.44 299 SER A N 1
ATOM 2339 C CA . SER A 1 299 ? -15.565 11.782 6.376 1.00 95.44 299 SER A CA 1
ATOM 2340 C C . SER A 1 299 ? -14.395 11.928 5.398 1.00 95.44 299 SER A C 1
ATOM 2342 O O . SER A 1 299 ? -14.479 11.427 4.281 1.00 95.44 299 SER A O 1
ATOM 2344 N N . PHE A 1 300 ? -13.323 12.614 5.799 1.00 96.19 300 PHE A N 1
ATOM 2345 C CA . PHE A 1 300 ? -12.071 12.672 5.046 1.00 96.19 300 PHE A CA 1
ATOM 2346 C C . PHE A 1 300 ? -11.094 11.577 5.471 1.00 96.19 300 PHE A C 1
ATOM 2348 O O . PHE A 1 300 ? -10.391 11.049 4.618 1.00 96.19 300 PHE A O 1
ATOM 2355 N N . ALA A 1 301 ? -11.092 11.177 6.747 1.00 98.12 301 ALA A N 1
ATOM 2356 C CA . ALA A 1 301 ? -10.230 10.098 7.232 1.00 98.12 301 ALA A CA 1
ATOM 2357 C C . ALA A 1 301 ? -10.452 8.783 6.459 1.00 98.12 301 ALA A C 1
ATOM 2359 O O . ALA A 1 301 ? -9.501 8.158 6.005 1.00 98.12 301 ALA A O 1
ATOM 2360 N N . VAL A 1 302 ? -11.712 8.409 6.191 1.00 98.38 302 VAL A N 1
ATOM 2361 C CA . VAL A 1 302 ? -12.055 7.213 5.382 1.00 98.38 302 VAL A CA 1
ATOM 2362 C C . VAL A 1 302 ? -11.779 7.354 3.881 1.00 98.38 302 VAL A C 1
ATOM 2364 O O . VAL A 1 302 ? -12.073 6.445 3.110 1.00 98.38 302 VAL A O 1
ATOM 2367 N N . ARG A 1 303 ? -11.226 8.491 3.454 1.00 98.06 303 ARG A N 1
ATOM 2368 C CA . ARG A 1 303 ? -10.814 8.772 2.073 1.00 98.06 303 ARG A CA 1
ATOM 2369 C C . ARG A 1 303 ? -9.333 9.102 1.962 1.00 98.06 303 ARG A C 1
ATOM 2371 O O . ARG A 1 303 ? -8.843 9.328 0.859 1.00 98.06 303 ARG A O 1
ATOM 2378 N N . ASN A 1 304 ? -8.631 9.125 3.089 1.00 98.50 304 ASN A N 1
ATOM 2379 C CA . ASN A 1 304 ? -7.222 9.434 3.137 1.00 98.50 304 ASN A CA 1
ATOM 2380 C C . ASN A 1 304 ? -6.393 8.166 2.940 1.00 98.50 304 ASN A C 1
ATOM 2382 O O . ASN A 1 304 ? -6.527 7.211 3.702 1.00 98.50 304 ASN A O 1
ATOM 2386 N N . VAL A 1 305 ? -5.520 8.174 1.937 1.00 98.44 305 VAL A N 1
ATOM 2387 C CA . VAL A 1 305 ? -4.632 7.055 1.596 1.00 98.44 305 VAL A CA 1
ATOM 2388 C C . VAL A 1 305 ? -3.843 6.587 2.813 1.00 98.44 305 VAL A C 1
ATOM 2390 O O . VAL A 1 305 ? -3.900 5.405 3.149 1.00 98.44 305 VAL A O 1
ATOM 2393 N N . ASP A 1 306 ? -3.163 7.495 3.515 1.00 98.31 306 ASP A N 1
ATOM 2394 C CA . ASP A 1 306 ? -2.300 7.104 4.628 1.00 98.31 306 ASP A CA 1
ATOM 2395 C C . ASP A 1 306 ? -3.083 6.553 5.829 1.00 98.31 306 ASP A C 1
ATOM 2397 O O . ASP A 1 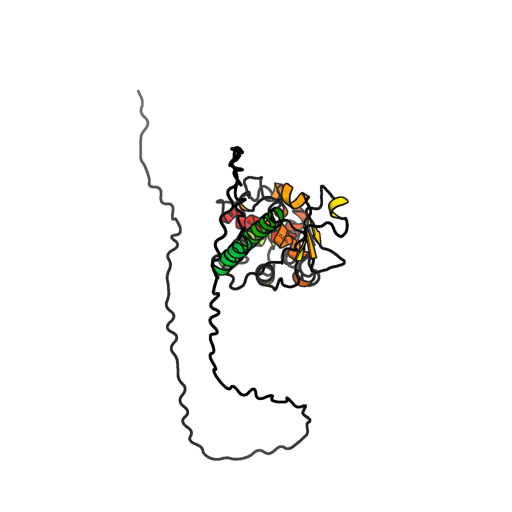306 ? -2.603 5.627 6.484 1.00 98.31 306 ASP A O 1
ATOM 2401 N N . SER A 1 307 ? -4.336 6.974 6.044 1.00 98.56 307 SER A N 1
ATOM 2402 C CA . SER A 1 307 ? -5.221 6.341 7.037 1.00 98.56 307 SER A CA 1
ATOM 2403 C C . SER A 1 307 ? -5.432 4.851 6.742 1.00 98.56 307 SER A C 1
ATOM 2405 O O . SER A 1 307 ? -5.376 4.027 7.656 1.00 98.56 307 SER A O 1
ATOM 2407 N N . PHE A 1 308 ? -5.600 4.469 5.469 1.00 98.69 308 PHE A N 1
ATOM 2408 C CA . PHE A 1 308 ? -5.669 3.055 5.081 1.00 98.69 308 PHE A CA 1
ATOM 2409 C C . PHE A 1 308 ? -4.352 2.323 5.316 1.00 98.69 308 PHE A C 1
ATOM 2411 O O . PHE A 1 308 ? -4.370 1.193 5.803 1.00 98.69 308 PHE A O 1
ATOM 2418 N N . LEU A 1 309 ? -3.214 2.932 4.973 1.00 98.69 309 LEU A N 1
ATOM 2419 C CA . LEU A 1 309 ? -1.919 2.265 5.106 1.00 98.69 309 LEU A CA 1
ATOM 2420 C C . LEU A 1 309 ? -1.575 1.993 6.573 1.00 98.69 309 LEU A C 1
ATOM 2422 O O . LEU A 1 309 ? -1.128 0.892 6.899 1.00 98.69 309 LEU A O 1
ATOM 2426 N N . TYR A 1 310 ? -1.821 2.963 7.455 1.00 98.75 310 TYR A N 1
ATOM 2427 C CA . TYR A 1 310 ? -1.628 2.800 8.893 1.00 98.75 310 TYR A CA 1
ATOM 2428 C C . TYR A 1 310 ? -2.611 1.796 9.499 1.00 98.75 310 TYR A C 1
ATOM 2430 O O . TYR A 1 310 ? -2.176 0.915 10.240 1.00 98.75 310 TYR A O 1
ATOM 2438 N N . TYR A 1 311 ? -3.892 1.844 9.115 1.00 98.81 311 TYR A N 1
ATOM 2439 C CA . TYR A 1 311 ? -4.875 0.842 9.533 1.00 98.81 311 TYR A CA 1
ATOM 2440 C C . TYR A 1 311 ? -4.435 -0.577 9.154 1.00 98.81 311 TYR A C 1
ATOM 2442 O O . TYR A 1 311 ? -4.357 -1.458 10.008 1.00 98.81 311 TYR A O 1
ATOM 2450 N N . ILE A 1 312 ? -4.083 -0.801 7.884 1.00 98.81 312 ILE A N 1
ATOM 2451 C CA . ILE A 1 312 ? -3.646 -2.113 7.391 1.00 98.81 312 ILE A CA 1
ATOM 2452 C C . ILE A 1 312 ? -2.388 -2.587 8.135 1.00 98.81 312 ILE A C 1
ATOM 2454 O O . ILE A 1 312 ? -2.308 -3.757 8.513 1.00 98.81 312 ILE A O 1
ATOM 2458 N N . ALA A 1 313 ? -1.422 -1.693 8.373 1.00 98.69 313 ALA A N 1
ATOM 2459 C CA . ALA A 1 313 ? -0.201 -2.021 9.102 1.00 98.69 313 ALA A CA 1
ATOM 2460 C C . ALA A 1 313 ? -0.470 -2.394 10.568 1.00 98.69 313 ALA A C 1
ATOM 2462 O O . ALA A 1 313 ? 0.038 -3.416 11.029 1.00 98.69 313 ALA A O 1
ATOM 2463 N N . GLU A 1 314 ? -1.262 -1.603 11.301 1.00 98.50 314 GLU A N 1
ATOM 2464 C CA . GLU A 1 314 ? -1.534 -1.851 12.724 1.00 98.50 314 GLU A CA 1
ATOM 2465 C C . GLU A 1 314 ? -2.298 -3.158 12.908 1.00 98.50 314 GLU A C 1
ATOM 2467 O O . GLU A 1 314 ? -1.861 -4.007 13.690 1.00 98.50 314 GLU A O 1
ATOM 2472 N N . VAL A 1 315 ? -3.349 -3.377 12.108 1.00 98.38 315 VAL A N 1
ATOM 2473 C CA . VAL A 1 315 ? -4.122 -4.624 12.138 1.00 98.38 315 VAL A CA 1
ATOM 2474 C C . VAL A 1 315 ? -3.245 -5.834 11.846 1.00 98.38 315 VAL A C 1
ATOM 2476 O O . VAL A 1 315 ? -3.300 -6.820 12.583 1.00 98.38 315 VAL A O 1
ATOM 2479 N N . TYR A 1 316 ? -2.425 -5.775 10.793 1.00 98.38 316 TYR A N 1
ATOM 2480 C CA . TYR A 1 316 ? -1.517 -6.875 10.489 1.00 98.38 316 TYR A CA 1
ATOM 2481 C C . TYR A 1 316 ? -0.547 -7.115 11.653 1.00 98.38 316 TYR A C 1
ATOM 2483 O O . TYR A 1 316 ? -0.395 -8.256 12.085 1.00 98.38 316 TYR A O 1
ATOM 2491 N N . SER A 1 317 ? 0.048 -6.055 12.214 1.00 98.06 317 SER A N 1
ATOM 2492 C CA . SER A 1 317 ? 1.001 -6.181 13.320 1.00 98.06 317 SER A CA 1
ATOM 2493 C C . SER A 1 317 ? 0.402 -6.854 14.553 1.00 98.06 317 SER A C 1
ATOM 2495 O O . SER A 1 317 ? 1.040 -7.741 15.116 1.00 98.06 317 SER A O 1
ATOM 2497 N N . GLU A 1 318 ? -0.825 -6.496 14.946 1.00 97.31 318 GLU A N 1
ATOM 2498 C CA . GLU A 1 318 ? -1.510 -7.125 16.079 1.00 97.31 318 GLU A CA 1
ATOM 2499 C C . GLU A 1 318 ? -1.878 -8.581 15.807 1.00 97.31 318 GLU A C 1
ATOM 2501 O O . GLU A 1 318 ? -1.868 -9.414 16.717 1.00 97.31 318 GLU A O 1
ATOM 2506 N N . ALA A 1 319 ? -2.204 -8.901 14.556 1.00 94.19 319 ALA A N 1
ATOM 2507 C CA . ALA A 1 319 ? -2.565 -10.254 14.180 1.00 94.19 319 ALA A CA 1
ATOM 2508 C C . ALA A 1 319 ? -1.365 -11.213 14.217 1.00 94.19 319 ALA A C 1
ATOM 2510 O O . ALA A 1 319 ? -1.536 -12.394 14.532 1.00 94.19 319 ALA A O 1
ATOM 2511 N N . VAL A 1 320 ? -0.155 -10.724 13.915 1.00 92.38 320 VAL A N 1
ATOM 2512 C CA . VAL A 1 320 ? 1.064 -11.551 13.905 1.00 92.38 320 VAL A CA 1
ATOM 2513 C C . VAL A 1 320 ? 1.871 -11.481 15.204 1.00 92.38 320 VAL A C 1
ATOM 2515 O O . VAL A 1 320 ? 2.614 -12.417 15.510 1.00 92.38 320 VAL A O 1
ATOM 2518 N N . ILE A 1 321 ? 1.715 -10.415 15.992 1.00 93.12 321 ILE A N 1
ATOM 2519 C CA . ILE A 1 321 ? 2.376 -10.225 17.286 1.00 93.12 321 ILE A CA 1
ATOM 2520 C C . ILE A 1 321 ? 1.336 -9.768 18.316 1.00 93.12 321 ILE A C 1
ATOM 2522 O O . ILE A 1 321 ? 0.718 -8.725 18.122 1.00 93.12 321 ILE A O 1
ATOM 2526 N N . PRO A 1 322 ? 1.159 -10.481 19.447 1.00 91.50 322 PRO A N 1
ATOM 2527 C CA . PRO A 1 322 ? 0.241 -10.050 20.498 1.00 91.50 322 PRO A CA 1
ATOM 2528 C C . PRO A 1 322 ? 0.525 -8.617 20.972 1.00 91.50 322 PRO A C 1
ATOM 2530 O O . PRO A 1 322 ? 1.616 -8.337 21.466 1.00 91.50 322 PRO A O 1
ATOM 2533 N N . GLY A 1 323 ? -0.467 -7.731 20.844 1.00 91.25 323 GLY A N 1
ATOM 2534 C CA . GLY A 1 323 ? -0.351 -6.303 21.178 1.00 91.25 323 GLY A CA 1
ATOM 2535 C C . GLY A 1 323 ? 0.329 -5.438 20.107 1.00 91.25 323 GLY A C 1
ATOM 2536 O O . GLY A 1 323 ? 0.504 -4.243 20.321 1.00 91.25 323 GLY A O 1
ATOM 2537 N N . GLY A 1 324 ? 0.711 -6.026 18.971 1.00 96.56 324 GLY A N 1
ATOM 2538 C CA . GLY A 1 324 ? 1.246 -5.325 17.810 1.00 96.56 324 GLY A CA 1
ATOM 2539 C C . GLY A 1 324 ? 2.567 -4.601 18.058 1.00 96.56 324 GLY A C 1
ATOM 2540 O O . GLY A 1 324 ? 3.320 -4.892 18.990 1.00 96.56 324 GLY A O 1
ATOM 2541 N N . CYS A 1 325 ? 2.872 -3.656 17.170 1.00 97.69 325 CYS A N 1
ATOM 2542 C CA . CYS A 1 325 ? 4.061 -2.811 17.272 1.00 97.69 325 CYS A CA 1
ATOM 2543 C C . CYS A 1 325 ? 3.803 -1.377 16.795 1.00 97.69 325 CYS A C 1
ATOM 2545 O O . CYS A 1 325 ? 4.658 -0.780 16.142 1.00 97.69 325 CYS A O 1
ATOM 2547 N N . LEU A 1 326 ? 2.632 -0.814 17.115 1.00 98.00 326 LEU A N 1
ATOM 2548 C CA . LEU A 1 326 ? 2.269 0.550 16.715 1.00 98.00 326 LEU A CA 1
ATOM 2549 C C . LEU A 1 326 ? 3.362 1.567 17.086 1.00 98.00 326 LEU A C 1
ATOM 2551 O O . LEU A 1 326 ? 3.847 2.301 16.225 1.00 98.00 326 LEU A O 1
ATOM 2555 N N . GLY A 1 327 ? 3.821 1.517 18.338 1.00 96.44 327 GLY A N 1
ATOM 2556 C CA . GLY A 1 327 ? 4.738 2.497 18.918 1.00 96.44 327 GLY A CA 1
ATOM 2557 C C . GLY A 1 327 ? 4.001 3.640 19.608 1.00 96.44 327 GLY A C 1
ATOM 2558 O O . GLY A 1 327 ? 2.790 3.571 19.808 1.00 96.44 327 GLY A O 1
ATOM 2559 N N . ASP A 1 328 ? 4.754 4.669 19.984 1.00 94.56 328 ASP A N 1
ATOM 2560 C CA . ASP A 1 328 ? 4.212 5.859 20.637 1.00 94.56 328 ASP A CA 1
ATOM 2561 C C . ASP A 1 328 ? 3.628 6.816 19.587 1.00 94.56 328 ASP A C 1
ATOM 2563 O O . ASP A 1 328 ? 4.293 7.099 18.587 1.00 94.56 328 ASP A O 1
ATOM 2567 N N . LEU A 1 329 ? 2.400 7.287 19.829 1.00 92.69 329 LEU A N 1
ATOM 2568 C CA . LEU A 1 329 ? 1.706 8.318 19.047 1.00 92.69 329 LEU A CA 1
ATOM 2569 C C . LEU A 1 329 ? 1.980 9.716 19.611 1.00 92.69 329 LEU A C 1
ATOM 2571 O O . LEU A 1 329 ? 2.051 9.843 20.859 1.00 92.69 329 LEU A O 1
#

InterPro domains:
  IPR024079 Metallopeptidase, catalytic domain superfamily [G3DSA:3.40.390.10] (132-318)
  IPR029482 Putative peptidase domain, HRXXH [PF13933] (92-328)
  IPR039124 Fungal antigen PRA1-like [PTHR39399] (91-328)

Foldseek 3Di:
DDDDDDDDDDDDDDDDDDPDDDDDDDDDDDDDDDDDDDDDDDDDDDDDDDDDDDDDDDDDDDDDDDDDDDDDDDDDDDDDDDDDDDDDDDDDDPPPPPPPPPPPPPPVLVVVLVCLQCVCPLVDNAFEDAAEDPLQDPVRVSVLSLLQSLLSVLLSLLLVCCVPCNCVDPLNLQQQNNADSCLQNVLSCLLTHPYNDLAYEHADPPVCVCVVVVQHPCWAQDPVRLRYIYGYPCVVVQADALVCFPVVAFCLVCPLCSHSNLVVSLRLCSRCVSLVNQQQEQPDDDSVVSRVCSHPPSHVSSRHSSSSSLSSSQSVQCVVDPVGRNDDD

Secondary structure (DSSP, 8-state):
-------------------------------------------------------PPP-------------------------------------------------THHHHHHHHHHT-TTS-S-----EE-TTS-HHHHHHHHHHHHHHHHHHHHHHHHHHHHGGGSHHHHHHHTT--HHHHHHHHHHHHHS--TT-EEE-S-SSSHHHHSTTT-SEEE-TTSTTEEEE-HHHHHH-B-GGGTTTS--HHHH-GGGBHHHHHHHHHHTSHHHHTTTTSB-S--SHHHHHHHHHH-HHHHTTBHHHHHHHHHHHHHHHHSTT------

pLDDT: mean 75.31, std 28.98, range [25.97, 98.81]